Protein AF-A0A455U595-F1 (afdb_monomer)

Solvent-accessible surface area (backbone atoms only — not comparable to full-atom values): 12473 Å² total; per-residue (Å²): 109,69,66,60,51,52,53,51,50,51,52,52,52,52,52,50,49,58,60,45,49,65,52,72,71,47,87,59,80,78,76,61,51,62,58,62,50,50,51,50,49,50,52,51,50,52,54,50,48,51,54,49,50,50,51,52,49,51,56,49,60,65,32,40,43,75,68,59,89,87,59,92,64,54,86,38,78,40,64,60,62,54,68,71,43,45,75,70,45,50,61,60,50,51,49,52,50,49,39,52,52,52,21,50,53,50,28,50,52,51,42,50,52,51,51,52,48,28,67,76,67,72,50,77,66,69,68,61,51,52,65,44,45,46,66,74,72,42,58,60,68,61,51,52,50,51,51,52,54,52,34,52,76,69,69,52,73,95,45,72,67,60,53,28,52,56,47,26,63,63,48,32,39,53,52,39,65,68,44,51,63,59,60,72,66,54,62,68,64,60,57,52,51,52,49,57,52,49,54,50,51,50,49,62,65,57,57,70,72,72,74,80,81,85,87,80,135

Nearest PDB structures (foldseek):
  8y5f-assembly1_C  TM=6.766E-01  e=1.857E-02  Escherichia coli
  4u9l-assembly1_A  TM=3.427E-01  e=8.611E+00  Thermus thermophilus HB8

Mean predicted aligned error: 12.96 Å

Organism: NCBI:txid115553

Radius of gyration: 28.37 Å; Cα contacts (8 Å, |Δi|>4): 69; chains: 1; bounding box: 77×80×53 Å

pLDDT: mean 82.77, std 14.68, range [39.38, 97.62]

Foldseek 3Di:
DVVVVVVVVVVVVVVVCVVVVVVVPDPPVPPPCVVVVVVVVVVVCVVVVVVVVVVVVVVQVCQADDDDPPDPHHPDGHPVSCVVCVVVVPVVVVLVVVLVVVLLVVLLVVLVVVLVCCVVVVDDPPPVVVQLCVCVPPDVVVVVVVLVVVCVVVVNDDDSVSSSVSSNSNNNSVSNVVCVVVSVPDDCVVVVVVVVVVVVVCCVVVVVPPPPPDPDD

InterPro domains:
  IPR035906 MetI-like superfamily [G3DSA:1.10.3720.10] (37-199)
  IPR035906 MetI-like superfamily [SSF161098] (49-197)

Sequence (217 aa):
MTLAALLCWWLLEQLTSNLMANWLTNGHRHQGDAFPRTVGHWALLVSTGTALAALVGLGLFSVAGFWRFPDLLPQMFTLDHWQRSGAMLITPLVNTALIGLVATSLATALVLATLENEHRQHLKPKRALWLLYLPLLVPQIAFLFGLVVAAESLNIRPQLALVIAGHLLFVLPYIYLSLSEAYRRLDPRWLQVARSLVFRVALLFGGYVYRYCSHRC

Structure (mmCIF, N/CA/C/O backbone):
data_AF-A0A455U595-F1
#
_entry.id   AF-A0A455U595-F1
#
loop_
_atom_site.group_PDB
_atom_site.id
_atom_site.type_symbol
_atom_site.label_atom_id
_atom_site.label_alt_id
_atom_site.label_comp_id
_atom_site.label_asym_id
_atom_site.label_entity_id
_atom_site.label_seq_id
_atom_site.pdbx_PDB_ins_code
_atom_site.Cartn_x
_atom_site.Cartn_y
_atom_site.Cartn_z
_atom_site.occupancy
_atom_site.B_iso_or_equiv
_atom_site.auth_seq_id
_atom_site.auth_comp_id
_atom_site.auth_asym_id
_atom_site.auth_atom_id
_atom_site.pdbx_PDB_model_num
ATOM 1 N N . MET A 1 1 ? 20.604 18.670 8.176 1.00 66.50 1 MET A N 1
ATOM 2 C CA . MET A 1 1 ? 19.937 18.301 6.905 1.00 66.50 1 MET A CA 1
ATOM 3 C C . MET A 1 1 ? 18.417 18.307 7.054 1.00 66.50 1 MET A C 1
ATOM 5 O O . MET A 1 1 ? 17.768 19.073 6.361 1.00 66.50 1 MET A O 1
ATOM 9 N N . THR A 1 2 ? 17.846 17.567 8.011 1.00 80.12 2 THR A N 1
ATOM 10 C CA . THR A 1 2 ? 16.389 17.538 8.273 1.00 80.12 2 THR A CA 1
ATOM 11 C C . THR A 1 2 ? 15.804 18.891 8.695 1.00 80.12 2 THR A C 1
ATOM 13 O O . THR A 1 2 ? 14.796 19.310 8.143 1.00 80.12 2 THR A O 1
ATOM 16 N N . LEU A 1 3 ? 16.468 19.630 9.594 1.00 84.06 3 LEU A N 1
ATOM 17 C CA . LEU A 1 3 ? 16.023 20.973 10.007 1.00 84.06 3 LEU A CA 1
ATOM 18 C C . LEU A 1 3 ? 16.021 21.992 8.859 1.00 84.06 3 LEU A C 1
ATOM 20 O O . LEU A 1 3 ? 15.114 22.808 8.767 1.00 84.06 3 LEU A O 1
ATOM 24 N N . ALA A 1 4 ? 17.005 21.918 7.959 1.00 84.31 4 ALA A N 1
ATOM 25 C CA . ALA A 1 4 ? 17.067 22.788 6.786 1.00 84.31 4 ALA A CA 1
ATOM 26 C C . ALA A 1 4 ? 15.930 22.480 5.797 1.00 84.31 4 ALA A C 1
ATOM 28 O O . ALA A 1 4 ? 15.333 23.403 5.251 1.00 84.31 4 ALA A O 1
ATOM 29 N N . ALA A 1 5 ? 15.583 21.200 5.620 1.00 80.69 5 ALA A N 1
ATOM 30 C CA . ALA A 1 5 ? 14.441 20.790 4.806 1.00 80.69 5 ALA A CA 1
ATOM 31 C C . ALA A 1 5 ? 13.102 21.251 5.412 1.00 80.69 5 ALA A C 1
ATOM 33 O O . ALA A 1 5 ? 12.260 21.772 4.687 1.00 80.69 5 ALA A O 1
ATOM 34 N N . LEU A 1 6 ? 12.930 21.133 6.736 1.00 87.06 6 LEU A N 1
ATOM 35 C CA . LEU A 1 6 ? 11.727 21.599 7.440 1.00 87.06 6 LEU A CA 1
ATOM 36 C C . LEU A 1 6 ? 11.575 23.125 7.384 1.00 87.06 6 LEU A C 1
ATOM 38 O O . LEU A 1 6 ? 10.480 23.615 7.130 1.00 87.06 6 LEU A O 1
ATOM 42 N N . LEU A 1 7 ? 12.666 23.877 7.564 1.00 88.94 7 LEU A N 1
ATOM 43 C CA . LEU A 1 7 ? 12.654 25.339 7.440 1.00 88.94 7 LEU A CA 1
ATOM 44 C C . LEU A 1 7 ? 12.361 25.789 6.007 1.00 88.94 7 LEU A C 1
ATOM 46 O O . LEU A 1 7 ? 11.592 26.723 5.806 1.00 88.94 7 LEU A O 1
ATOM 50 N N . CYS A 1 8 ? 12.947 25.118 5.014 1.00 89.75 8 CYS A N 1
ATOM 51 C CA . CYS A 1 8 ? 12.688 25.413 3.609 1.00 89.75 8 CYS A CA 1
ATOM 52 C C . CYS A 1 8 ? 11.218 25.153 3.250 1.00 89.75 8 CYS A C 1
ATOM 54 O O . CYS A 1 8 ? 10.586 26.010 2.636 1.00 89.75 8 CYS A O 1
ATOM 56 N N . TRP A 1 9 ? 10.661 24.025 3.703 1.00 89.00 9 TRP A N 1
ATOM 57 C CA . TRP A 1 9 ? 9.246 23.701 3.533 1.00 89.00 9 TRP A CA 1
ATOM 58 C C . TRP A 1 9 ? 8.333 24.735 4.199 1.00 89.00 9 TRP A C 1
ATOM 60 O O . TRP A 1 9 ? 7.427 25.257 3.556 1.00 89.00 9 TRP A O 1
ATOM 70 N N . TRP A 1 10 ? 8.616 25.089 5.455 1.00 90.94 10 TRP A N 1
ATOM 71 C CA . TRP A 1 10 ? 7.835 26.071 6.208 1.00 90.94 10 T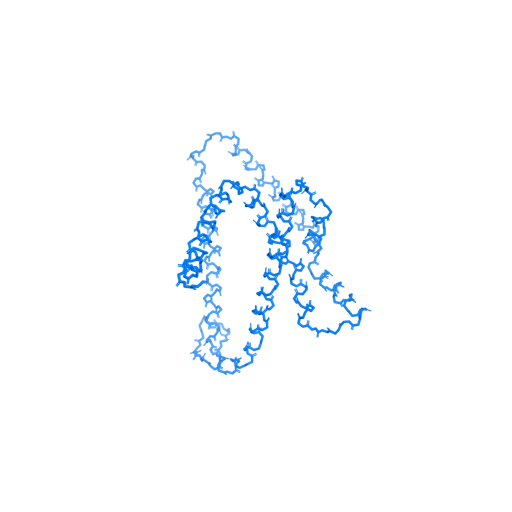RP A CA 1
ATOM 72 C C . TRP A 1 10 ? 7.846 27.459 5.552 1.00 90.94 10 TRP A C 1
ATOM 74 O O . TRP A 1 10 ? 6.804 28.100 5.435 1.00 90.94 10 TRP A O 1
ATOM 84 N N . LEU A 1 11 ? 8.999 27.908 5.043 1.00 87.44 11 LEU A N 1
ATOM 85 C CA . LEU A 1 11 ? 9.102 29.167 4.298 1.00 87.44 11 LEU A CA 1
ATOM 86 C C . LEU A 1 11 ? 8.295 29.133 2.992 1.00 87.44 11 LEU A C 1
ATOM 88 O O . LEU A 1 11 ? 7.628 30.114 2.664 1.00 87.44 11 LEU A O 1
ATOM 92 N N . LEU A 1 12 ? 8.322 28.012 2.266 1.00 86.25 12 LEU A N 1
ATOM 93 C CA . LEU A 1 12 ? 7.532 27.798 1.047 1.00 86.25 12 LEU A CA 1
ATOM 94 C C . LEU A 1 12 ? 6.025 27.827 1.329 1.00 86.25 12 LEU A C 1
ATOM 96 O O . LEU A 1 12 ? 5.261 28.444 0.585 1.00 86.25 12 LEU A O 1
ATOM 100 N N . GLU A 1 13 ? 5.595 27.206 2.422 1.00 88.06 13 GLU A N 1
ATOM 101 C CA . GLU A 1 13 ? 4.203 27.209 2.873 1.00 88.06 13 GLU A CA 1
ATOM 102 C C . GLU A 1 13 ? 3.744 28.618 3.283 1.00 88.06 13 GLU A C 1
ATOM 104 O O . GLU A 1 13 ? 2.661 29.073 2.903 1.00 88.06 13 GLU A O 1
ATOM 109 N N . GLN A 1 14 ? 4.595 29.375 3.977 1.00 84.12 14 GLN A N 1
ATOM 110 C CA . GLN A 1 14 ? 4.276 30.749 4.365 1.00 84.12 14 GLN A CA 1
ATOM 111 C C . GLN A 1 14 ? 4.212 31.695 3.152 1.00 84.12 14 GLN A C 1
ATOM 113 O O . GLN A 1 14 ? 3.330 32.550 3.066 1.00 84.12 14 GLN A O 1
ATOM 118 N N . LEU A 1 15 ? 5.116 31.528 2.183 1.00 83.62 15 LEU A N 1
ATOM 119 C CA . LEU A 1 15 ? 5.108 32.283 0.926 1.00 83.62 15 LEU A CA 1
ATOM 120 C C . LEU A 1 15 ? 3.857 31.982 0.100 1.00 83.62 15 LEU A C 1
ATOM 122 O O . LEU A 1 15 ? 3.177 32.904 -0.349 1.00 83.62 15 LEU A O 1
ATOM 126 N N . THR A 1 16 ? 3.529 30.703 -0.074 1.00 80.38 16 THR A N 1
ATOM 127 C CA . THR A 1 16 ? 2.349 30.290 -0.843 1.00 80.38 16 THR A CA 1
ATOM 128 C C . THR A 1 16 ? 1.055 30.727 -0.169 1.00 80.38 16 THR A C 1
ATOM 130 O O . THR A 1 16 ? 0.195 31.277 -0.850 1.00 80.38 16 THR A O 1
ATOM 133 N N . SER A 1 17 ? 0.922 30.582 1.152 1.00 76.75 17 SER A N 1
ATOM 134 C CA . SER A 1 17 ? -0.273 31.022 1.886 1.00 76.75 17 SER A CA 1
ATOM 135 C C . SER A 1 17 ? -0.474 32.537 1.840 1.00 76.75 17 SER A C 1
ATOM 137 O O . SER A 1 17 ? -1.588 32.977 1.571 1.00 76.75 17 SER A O 1
ATOM 139 N N . ASN A 1 18 ? 0.580 33.343 2.000 1.00 79.31 18 ASN A N 1
ATOM 140 C CA . ASN A 1 18 ? 0.479 34.804 1.902 1.00 79.31 18 ASN A CA 1
ATOM 141 C C . ASN A 1 18 ? 0.097 35.269 0.486 1.00 79.31 18 ASN A C 1
ATOM 143 O O . ASN A 1 18 ? -0.727 36.173 0.329 1.00 79.31 18 ASN A O 1
ATOM 147 N N . LEU A 1 19 ? 0.654 34.633 -0.550 1.00 75.12 19 LEU A N 1
ATOM 148 C CA . LEU A 1 19 ? 0.304 34.923 -1.945 1.00 75.12 19 LEU A CA 1
ATOM 149 C C . LEU A 1 19 ? -1.135 34.493 -2.268 1.00 75.12 19 LEU A C 1
ATOM 151 O O . LEU A 1 19 ? -1.863 35.231 -2.934 1.00 75.12 19 LEU A O 1
ATOM 155 N N . MET A 1 20 ? -1.569 33.335 -1.761 1.00 67.69 20 MET A N 1
ATOM 156 C CA . MET A 1 20 ? -2.920 32.817 -1.987 1.00 67.69 20 MET A CA 1
ATOM 157 C C . MET A 1 20 ? -3.974 33.585 -1.176 1.00 67.69 20 MET A C 1
ATOM 159 O O . MET A 1 20 ? -5.083 33.775 -1.663 1.00 67.69 20 MET A O 1
ATOM 163 N N . ALA A 1 21 ? -3.652 34.065 0.030 1.00 68.75 21 ALA A N 1
ATOM 164 C CA . ALA A 1 21 ? -4.577 34.790 0.908 1.00 68.75 21 ALA A CA 1
ATOM 165 C C . ALA A 1 21 ? -5.036 36.124 0.300 1.00 68.75 21 ALA A C 1
ATOM 167 O O . ALA A 1 21 ? -6.229 36.432 0.315 1.00 68.75 21 ALA A O 1
ATOM 168 N N . ASN A 1 22 ? -4.116 36.872 -0.317 1.00 65.38 22 ASN A N 1
ATOM 169 C CA . ASN A 1 22 ? -4.443 38.091 -1.067 1.00 65.38 22 ASN A CA 1
ATOM 170 C C . ASN A 1 22 ? -5.308 37.811 -2.307 1.00 65.38 22 ASN A C 1
ATOM 172 O O . ASN A 1 22 ? -6.002 38.695 -2.804 1.00 65.38 22 ASN A O 1
ATOM 176 N N . TRP A 1 23 ? -5.273 36.583 -2.818 1.00 61.91 23 TRP A N 1
ATOM 177 C CA . TRP A 1 23 ? -6.023 36.170 -3.997 1.00 61.91 23 TRP A CA 1
ATOM 178 C C . TRP A 1 23 ? -7.411 35.606 -3.644 1.00 61.91 23 TRP A C 1
ATOM 180 O O . TRP A 1 23 ? -8.389 35.916 -4.316 1.00 61.91 23 TRP A O 1
ATOM 190 N N . LEU A 1 24 ? -7.519 34.858 -2.539 1.00 62.62 24 LEU A N 1
ATOM 191 C CA . LEU A 1 24 ? -8.763 34.310 -1.976 1.00 62.62 24 LEU A CA 1
ATOM 192 C C . LEU A 1 24 ? -9.692 35.387 -1.391 1.00 62.62 24 LEU A C 1
ATOM 194 O O . LEU A 1 24 ? -10.907 35.203 -1.380 1.00 62.62 24 LEU A O 1
ATOM 198 N N . THR A 1 25 ? -9.140 36.501 -0.903 1.00 67.62 25 THR A N 1
ATOM 199 C CA . THR A 1 25 ? -9.915 37.604 -0.300 1.00 67.62 25 THR A CA 1
ATOM 200 C C . THR A 1 25 ? -10.425 38.623 -1.323 1.00 67.62 25 THR A C 1
ATOM 202 O O . THR A 1 25 ? -11.368 39.360 -1.038 1.00 67.62 25 THR A O 1
ATOM 205 N N . ASN A 1 26 ? -9.871 38.634 -2.539 1.00 60.31 26 ASN A N 1
ATOM 206 C CA . ASN A 1 26 ? -10.319 39.502 -3.621 1.00 60.31 26 ASN A CA 1
ATOM 207 C C . ASN A 1 26 ? -11.393 38.786 -4.454 1.00 60.31 26 ASN A C 1
ATOM 209 O O . ASN A 1 26 ? -11.106 37.835 -5.173 1.00 60.31 26 ASN A O 1
ATOM 213 N N . GLY A 1 27 ? -12.642 39.262 -4.399 1.00 59.69 27 GLY A N 1
ATOM 214 C CA . GLY A 1 27 ? -13.829 38.667 -5.044 1.00 59.69 27 GLY A CA 1
ATOM 215 C C . GLY A 1 27 ? -13.836 38.580 -6.585 1.00 59.69 27 GLY A C 1
ATOM 216 O O . GLY A 1 27 ? -14.897 38.401 -7.179 1.00 59.69 27 GLY A O 1
ATOM 217 N N . HIS A 1 28 ? -12.687 38.664 -7.262 1.00 56.62 28 HIS A N 1
ATOM 218 C CA . HIS A 1 28 ? -12.535 38.546 -8.720 1.00 56.62 28 HIS A CA 1
ATOM 219 C C . HIS A 1 28 ? -12.481 37.078 -9.189 1.00 56.62 28 HIS A C 1
ATOM 221 O O . HIS A 1 28 ? -11.600 36.664 -9.947 1.00 56.62 28 HIS A O 1
ATOM 227 N N . ARG A 1 29 ? -13.480 36.292 -8.768 1.00 57.06 29 ARG A N 1
ATOM 228 C CA . ARG A 1 29 ? -13.595 34.827 -8.930 1.00 57.06 29 ARG A CA 1
ATOM 229 C C . ARG A 1 29 ? -13.621 34.315 -10.383 1.00 57.06 29 ARG A C 1
ATOM 231 O O . ARG A 1 29 ? -13.622 33.111 -10.594 1.00 57.06 29 ARG A O 1
ATOM 238 N N . HIS A 1 30 ? -13.648 35.202 -11.380 1.00 56.34 30 HIS A N 1
ATOM 239 C CA . HIS A 1 30 ? -13.770 34.842 -12.798 1.00 56.34 30 HIS A CA 1
ATOM 240 C C . HIS A 1 30 ? -12.528 35.109 -13.660 1.00 56.34 30 HIS A C 1
ATOM 242 O O . HIS A 1 30 ? -12.417 34.503 -14.720 1.00 56.34 30 HIS A O 1
ATOM 248 N N . GLN A 1 31 ? -11.591 35.972 -13.244 1.00 56.66 31 GLN A N 1
ATOM 249 C CA . GLN A 1 31 ? -10.445 36.354 -14.095 1.00 56.66 31 GLN A CA 1
ATOM 250 C C . GLN A 1 31 ? -9.113 35.751 -13.636 1.00 56.66 31 GLN A C 1
ATOM 252 O O . GLN A 1 31 ? -8.233 35.517 -14.458 1.00 56.66 31 GLN A O 1
ATOM 257 N N . GLY A 1 32 ? -8.974 35.426 -12.348 1.00 58.28 32 GLY A N 1
ATOM 258 C CA . GLY A 1 32 ? -7.775 34.761 -11.844 1.00 58.28 32 GLY A CA 1
ATOM 259 C C . GLY A 1 32 ? -7.727 33.258 -12.142 1.00 58.28 32 GLY A C 1
ATOM 260 O O . GLY A 1 32 ? -6.642 32.703 -12.261 1.00 58.28 32 GLY A O 1
ATOM 261 N N . ASP A 1 33 ? -8.874 32.589 -12.268 1.00 64.31 33 ASP A N 1
ATOM 262 C CA . ASP A 1 33 ? -8.982 31.124 -12.184 1.00 64.31 33 ASP A CA 1
ATOM 263 C C . ASP A 1 33 ? -8.311 30.375 -13.352 1.00 64.31 33 ASP A C 1
ATOM 265 O O . ASP A 1 33 ? -7.914 29.221 -13.219 1.00 64.31 33 ASP A O 1
ATOM 269 N N . ALA A 1 34 ? -8.107 31.034 -14.497 1.00 70.44 34 ALA A N 1
ATOM 270 C CA . ALA A 1 34 ? -7.508 30.413 -15.678 1.00 70.44 34 ALA A CA 1
ATOM 271 C C . ALA A 1 34 ? -6.051 29.969 -15.450 1.00 70.44 34 ALA A C 1
ATOM 273 O O . ALA A 1 34 ? -5.668 28.883 -15.886 1.00 70.44 34 ALA A O 1
ATOM 274 N N . PHE A 1 35 ? -5.240 30.762 -14.744 1.00 76.88 35 PHE A N 1
ATOM 275 C CA . PHE A 1 35 ? -3.834 30.432 -14.488 1.00 76.88 35 PHE A CA 1
ATOM 276 C C . PHE A 1 35 ? -3.646 29.234 -13.531 1.00 76.88 35 PHE A C 1
ATOM 278 O O . PHE A 1 35 ? -3.052 28.242 -13.948 1.00 76.88 35 PHE A O 1
ATOM 285 N N . PRO A 1 36 ? -4.186 29.219 -12.295 1.00 80.44 36 PRO A N 1
ATOM 286 C CA . PRO A 1 36 ? -4.050 28.067 -11.406 1.00 80.44 36 PRO A CA 1
ATOM 287 C C . PRO A 1 36 ? -4.765 26.833 -11.961 1.00 80.44 36 PRO A C 1
ATOM 289 O O . PRO A 1 36 ? -4.277 25.718 -11.789 1.00 80.44 36 PRO A O 1
ATOM 292 N N . ARG A 1 37 ? -5.873 27.004 -12.696 1.00 80.19 37 ARG A N 1
ATOM 293 C CA . ARG A 1 37 ? -6.545 25.890 -13.370 1.00 80.19 37 ARG A CA 1
ATOM 294 C C . ARG A 1 37 ? -5.687 25.295 -14.479 1.00 80.19 37 ARG A C 1
ATOM 296 O O . ARG A 1 37 ? -5.609 24.074 -14.562 1.00 80.19 37 ARG A O 1
ATOM 303 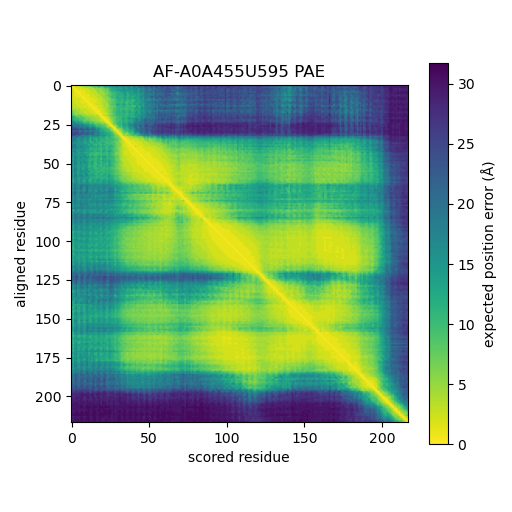N N . THR A 1 38 ? -5.059 26.105 -15.328 1.00 84.44 38 THR A N 1
ATOM 304 C CA . THR A 1 38 ? -4.170 25.590 -16.386 1.00 84.44 38 THR A CA 1
ATOM 305 C C . THR A 1 38 ? -2.928 24.939 -15.791 1.00 84.44 38 THR A C 1
ATOM 307 O O . THR A 1 38 ? -2.603 23.823 -16.187 1.00 84.44 38 THR A O 1
ATOM 310 N N . VAL A 1 39 ? -2.302 25.553 -14.783 1.00 89.31 39 VAL A N 1
ATOM 311 C CA . VAL A 1 39 ? -1.180 24.956 -14.037 1.00 89.31 39 VAL A CA 1
ATOM 312 C C . VAL A 1 39 ? -1.591 23.627 -13.400 1.00 89.31 39 VAL A C 1
ATOM 314 O O . VAL A 1 39 ? -0.875 22.642 -13.546 1.00 89.31 39 VAL A O 1
ATOM 317 N N . GLY A 1 40 ? -2.761 23.558 -12.761 1.00 88.19 40 GLY A N 1
ATOM 318 C CA . GLY A 1 40 ? -3.291 22.327 -12.173 1.00 88.19 40 GLY A CA 1
ATOM 319 C C . GLY A 1 40 ? -3.561 21.234 -13.210 1.00 88.19 40 GLY A C 1
ATOM 320 O O . GLY A 1 40 ? -3.198 20.081 -12.989 1.00 88.19 40 GLY A O 1
ATOM 321 N N . HIS A 1 41 ? -4.129 21.586 -14.369 1.00 90.44 41 HIS A N 1
ATOM 322 C CA . HIS A 1 41 ? -4.324 20.638 -15.472 1.00 90.44 41 HIS A CA 1
ATOM 323 C C . HIS A 1 41 ? -2.990 20.123 -16.013 1.00 90.44 41 HIS A C 1
ATOM 325 O O . HIS A 1 41 ? -2.839 18.918 -16.184 1.00 90.44 41 HIS A O 1
ATOM 331 N N . TRP A 1 42 ? -2.012 21.001 -16.243 1.00 94.38 42 TRP A N 1
ATOM 332 C CA . TRP A 1 42 ? -0.681 20.594 -16.694 1.00 94.38 42 TRP A CA 1
ATOM 333 C C . TRP A 1 42 ? 0.039 19.738 -15.656 1.00 94.38 42 TRP A C 1
ATOM 335 O O . TRP A 1 42 ? 0.611 18.716 -16.018 1.00 94.38 42 TRP A O 1
ATOM 345 N N . ALA A 1 43 ? -0.035 20.089 -14.372 1.00 93.56 43 ALA A N 1
ATOM 346 C CA . ALA A 1 43 ? 0.540 19.291 -13.295 1.00 93.56 43 ALA A CA 1
ATOM 347 C C . ALA A 1 43 ? -0.081 17.886 -13.241 1.00 93.56 43 ALA A C 1
ATOM 349 O O . ALA A 1 43 ? 0.643 16.894 -13.145 1.00 93.56 43 ALA A O 1
ATOM 350 N N . LEU A 1 44 ? -1.407 17.788 -13.375 1.00 94.06 44 LEU A N 1
ATOM 351 C CA . LEU A 1 44 ? -2.114 16.510 -13.415 1.00 94.06 44 LEU A CA 1
ATOM 352 C C . LEU A 1 44 ? -1.766 15.701 -14.672 1.00 94.06 44 LEU A C 1
ATOM 354 O O . LEU A 1 44 ? -1.520 14.499 -14.567 1.00 94.06 44 LEU A O 1
ATOM 358 N N . LEU A 1 45 ? -1.691 16.346 -15.841 1.00 95.75 45 LEU A N 1
ATOM 359 C CA . LEU A 1 45 ? -1.296 15.712 -17.102 1.00 95.75 45 LEU A CA 1
ATOM 360 C C . LEU A 1 45 ? 0.143 15.201 -17.056 1.00 95.75 45 LEU A C 1
ATOM 362 O O . LEU A 1 45 ? 0.391 14.069 -17.456 1.00 95.75 45 LEU A O 1
ATOM 366 N N . VAL A 1 46 ? 1.083 15.993 -16.539 1.00 9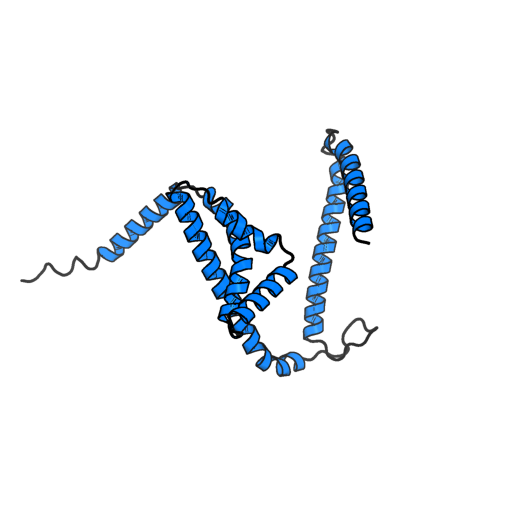6.81 46 VAL A N 1
ATOM 367 C CA . VAL A 1 46 ? 2.490 15.596 -16.403 1.00 96.81 46 VAL A CA 1
ATOM 368 C C . VAL A 1 46 ? 2.626 14.469 -15.386 1.00 96.81 46 VAL A C 1
ATOM 370 O O . VAL A 1 46 ? 3.284 13.474 -15.680 1.00 96.81 46 VAL A O 1
ATOM 373 N N . SER A 1 47 ? 1.979 14.570 -14.222 1.00 95.38 47 SER A N 1
ATOM 374 C CA . SER A 1 47 ? 2.020 13.521 -13.195 1.00 95.38 47 SER A CA 1
ATOM 375 C C . SER A 1 47 ? 1.459 12.196 -13.720 1.00 95.38 47 SER A C 1
ATOM 377 O O . SER A 1 47 ? 2.129 11.164 -13.654 1.00 95.38 47 SER A O 1
ATOM 379 N N . THR A 1 48 ? 0.273 12.240 -14.329 1.00 95.25 48 THR A N 1
ATOM 380 C CA . THR A 1 48 ? -0.378 11.056 -14.905 1.00 95.25 48 THR A CA 1
ATOM 381 C C . THR A 1 48 ? 0.413 10.516 -16.093 1.00 95.25 48 THR A C 1
ATOM 383 O O . THR A 1 48 ? 0.639 9.313 -16.189 1.00 95.25 48 THR A O 1
ATOM 386 N N . GLY A 1 49 ? 0.892 11.394 -16.976 1.00 97.19 49 GLY A N 1
ATOM 387 C CA . GLY A 1 49 ? 1.702 11.031 -18.137 1.00 97.19 49 GLY A CA 1
ATOM 388 C C . GLY A 1 49 ? 3.018 10.370 -17.741 1.00 97.19 49 GLY A C 1
ATOM 389 O O . GLY A 1 49 ? 3.395 9.364 -18.333 1.00 97.19 49 GLY A O 1
ATOM 390 N N . THR A 1 50 ? 3.675 10.863 -16.689 1.00 96.38 50 THR A N 1
ATOM 391 C CA . THR A 1 50 ? 4.908 10.262 -16.158 1.00 96.38 50 THR A CA 1
ATOM 392 C C . THR A 1 50 ? 4.631 8.887 -15.553 1.00 96.38 50 THR A C 1
ATOM 394 O O . THR A 1 50 ? 5.376 7.944 -15.814 1.00 96.38 50 THR A O 1
ATOM 397 N N . ALA A 1 51 ? 3.537 8.734 -14.798 1.00 95.94 51 ALA A N 1
ATOM 398 C CA . ALA A 1 51 ? 3.133 7.440 -14.248 1.00 95.94 51 ALA A CA 1
ATOM 399 C C . ALA A 1 51 ? 2.816 6.417 -15.356 1.00 95.94 51 ALA A C 1
ATOM 401 O O . ALA A 1 51 ? 3.268 5.274 -15.294 1.00 95.94 51 ALA A O 1
ATOM 402 N N . LEU A 1 52 ? 2.101 6.835 -16.405 1.00 96.69 52 LEU A N 1
ATOM 403 C CA . LEU A 1 52 ? 1.821 5.998 -17.574 1.00 96.69 52 LEU A CA 1
ATOM 404 C C . LEU A 1 52 ? 3.101 5.632 -18.330 1.00 96.69 52 LEU A C 1
ATOM 406 O O . LEU A 1 52 ? 3.290 4.468 -18.672 1.00 96.69 52 LEU A O 1
ATOM 410 N N . ALA A 1 53 ? 4.006 6.589 -18.546 1.00 95.56 53 ALA A N 1
ATOM 411 C CA . ALA A 1 53 ? 5.293 6.335 -19.186 1.00 95.56 53 ALA A CA 1
ATOM 412 C C . ALA A 1 53 ? 6.141 5.335 -18.384 1.00 95.56 53 ALA A C 1
ATOM 414 O O . ALA A 1 53 ? 6.755 4.449 -18.975 1.00 95.56 53 ALA A O 1
ATOM 415 N N . ALA A 1 54 ? 6.125 5.414 -17.049 1.00 95.44 54 ALA A N 1
ATOM 416 C CA . ALA A 1 54 ? 6.793 4.443 -16.186 1.00 95.44 54 ALA A CA 1
ATOM 417 C C . ALA A 1 54 ? 6.189 3.032 -16.317 1.00 95.44 54 ALA A C 1
ATOM 419 O O . ALA A 1 54 ? 6.936 2.057 -16.381 1.00 95.44 54 ALA A O 1
ATOM 420 N N . LEU A 1 55 ? 4.859 2.910 -16.419 1.00 96.19 55 LEU A N 1
ATOM 421 C CA . LEU A 1 55 ? 4.186 1.626 -16.659 1.00 96.19 55 LEU A CA 1
ATOM 422 C C . LEU A 1 55 ? 4.506 1.051 -18.045 1.00 96.19 55 LEU A C 1
ATOM 424 O O . LEU A 1 55 ? 4.766 -0.145 -18.163 1.00 96.19 55 LEU A O 1
ATOM 428 N N . VAL A 1 56 ? 4.536 1.893 -19.082 1.00 94.56 56 VAL A N 1
ATOM 429 C CA . VAL A 1 56 ? 4.970 1.491 -20.431 1.00 94.56 56 VAL A CA 1
ATOM 430 C C . VAL A 1 56 ? 6.427 1.037 -20.404 1.00 94.56 56 VAL A C 1
ATOM 432 O O . VAL A 1 56 ? 6.746 -0.013 -20.954 1.00 94.56 56 VAL A O 1
ATOM 435 N N . GLY A 1 57 ? 7.296 1.774 -19.710 1.00 92.88 57 GLY A N 1
ATOM 436 C CA . GLY A 1 57 ? 8.690 1.399 -19.496 1.00 92.88 57 GLY A CA 1
ATOM 437 C C . GLY A 1 57 ? 8.824 0.044 -18.803 1.00 92.88 57 GLY A C 1
ATOM 438 O O . GLY A 1 57 ? 9.571 -0.805 -19.276 1.00 92.88 57 GLY A O 1
ATOM 439 N N . LEU A 1 58 ? 8.055 -0.205 -17.740 1.00 92.81 58 LEU A N 1
ATOM 440 C CA . LEU A 1 58 ? 8.025 -1.498 -17.050 1.00 92.81 58 LEU A CA 1
ATOM 441 C C . LEU A 1 58 ? 7.557 -2.632 -17.977 1.00 92.81 58 LEU A C 1
ATOM 443 O O . LEU A 1 58 ? 8.150 -3.711 -17.978 1.00 92.81 58 LEU A O 1
ATOM 447 N N . GLY A 1 59 ? 6.530 -2.379 -18.793 1.00 91.94 59 GLY A N 1
ATOM 448 C CA . GLY A 1 59 ? 6.054 -3.321 -19.807 1.00 91.94 59 GLY A CA 1
ATOM 449 C C . GLY A 1 59 ? 7.121 -3.638 -20.856 1.00 91.94 59 GLY A C 1
ATOM 450 O O . GLY A 1 59 ? 7.352 -4.806 -21.156 1.00 91.94 59 GLY A O 1
ATOM 451 N N . LEU A 1 60 ? 7.829 -2.619 -21.349 1.00 91.50 60 LEU A N 1
ATOM 452 C CA . LEU A 1 60 ? 8.958 -2.786 -22.268 1.00 91.50 60 LEU A CA 1
ATOM 453 C C . LEU A 1 60 ? 10.089 -3.590 -21.619 1.00 91.50 60 LEU A C 1
ATOM 455 O O . LEU A 1 60 ? 10.572 -4.540 -22.227 1.00 91.50 60 LEU A O 1
ATOM 459 N N . PHE A 1 61 ? 10.463 -3.274 -20.375 1.00 90.50 61 PHE A N 1
ATOM 460 C CA . PHE A 1 61 ? 11.479 -4.016 -19.619 1.00 90.50 61 PHE A CA 1
ATOM 461 C C . PHE A 1 61 ? 11.105 -5.484 -19.405 1.00 90.50 61 PHE A C 1
ATOM 463 O O . PHE A 1 61 ? 11.984 -6.340 -19.396 1.00 90.50 61 PHE A O 1
ATOM 470 N N . SER A 1 62 ? 9.814 -5.792 -19.271 1.00 91.06 62 SER A N 1
ATOM 471 C CA . SER A 1 62 ? 9.337 -7.164 -19.080 1.00 91.06 62 SER A CA 1
ATOM 472 C C . SER A 1 62 ? 9.612 -8.079 -20.282 1.00 91.06 62 SER A C 1
ATOM 474 O O . SER A 1 62 ? 9.768 -9.288 -20.102 1.00 91.06 62 SER A O 1
ATOM 476 N N . VAL A 1 63 ? 9.695 -7.517 -21.492 1.00 92.44 63 VAL A N 1
ATOM 477 C CA . VAL A 1 63 ? 9.956 -8.250 -22.747 1.00 92.44 63 VAL A CA 1
ATOM 478 C C . VAL A 1 63 ? 11.277 -7.855 -23.412 1.00 92.44 63 VAL A C 1
ATOM 480 O O . VAL A 1 63 ? 11.603 -8.344 -24.493 1.00 92.44 63 VAL A O 1
ATOM 483 N N . ALA A 1 64 ? 12.049 -6.960 -22.798 1.00 90.75 64 ALA A N 1
ATOM 484 C CA . ALA A 1 64 ? 13.326 -6.510 -23.325 1.00 90.75 64 ALA A CA 1
ATOM 485 C C . ALA A 1 64 ? 14.388 -7.610 -23.188 1.00 90.75 64 ALA A C 1
ATOM 487 O O . ALA A 1 64 ? 14.563 -8.216 -22.128 1.00 90.75 64 ALA A O 1
ATOM 488 N N . GLY A 1 65 ? 15.128 -7.849 -24.271 1.00 86.88 65 GLY A N 1
ATOM 489 C CA . GLY A 1 65 ? 16.373 -8.606 -24.244 1.00 86.88 65 GLY A CA 1
ATOM 490 C C . GLY A 1 65 ? 17.510 -7.786 -23.630 1.00 86.88 65 GLY A C 1
ATOM 491 O O . GLY A 1 65 ? 17.327 -7.032 -22.677 1.00 86.88 65 GLY A O 1
ATOM 492 N N . PHE A 1 66 ? 18.714 -7.914 -24.180 1.00 86.50 66 PHE A N 1
ATOM 493 C CA . PHE A 1 66 ? 19.841 -7.090 -23.749 1.00 86.50 66 PHE A CA 1
ATOM 494 C C . PHE A 1 66 ? 19.588 -5.611 -24.092 1.00 86.50 66 PHE A C 1
ATOM 496 O O . PHE A 1 66 ? 19.495 -5.248 -25.265 1.00 86.50 66 PHE A O 1
ATOM 503 N N . TRP A 1 67 ? 19.475 -4.766 -23.064 1.00 90.12 67 TRP A N 1
ATOM 504 C CA . TRP A 1 67 ? 19.286 -3.322 -23.200 1.00 90.12 67 TRP A CA 1
ATOM 505 C C . TRP A 1 67 ? 20.431 -2.591 -22.495 1.00 90.12 67 TRP A C 1
ATOM 507 O O . TRP A 1 67 ? 20.529 -2.594 -21.267 1.00 90.12 67 TRP A O 1
ATOM 517 N N . ARG A 1 68 ? 21.337 -2.001 -23.280 1.00 86.69 68 ARG A N 1
ATOM 518 C CA . ARG A 1 68 ? 22.514 -1.289 -22.778 1.00 86.69 68 ARG A CA 1
ATOM 519 C C . ARG A 1 68 ? 22.330 0.213 -22.957 1.00 86.69 68 ARG A C 1
ATOM 521 O O . ARG A 1 68 ? 21.905 0.674 -24.006 1.00 86.69 68 ARG A O 1
ATOM 528 N N . PHE A 1 69 ? 22.718 0.985 -21.950 1.00 84.56 69 PHE A N 1
ATOM 529 C CA . PHE A 1 69 ? 22.841 2.435 -22.084 1.00 84.56 69 PHE A CA 1
ATOM 530 C C . PHE A 1 69 ? 23.903 2.782 -23.153 1.00 84.56 69 PHE A C 1
ATOM 532 O O . PHE A 1 69 ? 24.985 2.186 -23.105 1.00 84.56 69 PHE A O 1
ATOM 539 N N . PRO A 1 70 ? 23.665 3.720 -24.092 1.00 89.25 70 PRO A N 1
ATOM 540 C CA . PRO A 1 70 ? 22.622 4.755 -24.115 1.00 89.25 70 PRO A CA 1
ATOM 541 C C . PRO A 1 70 ? 21.418 4.461 -25.034 1.00 89.25 70 PRO A C 1
ATOM 543 O O . PRO A 1 70 ? 20.701 5.394 -25.396 1.00 89.25 70 PRO A O 1
ATOM 546 N N . ASP A 1 71 ? 21.196 3.209 -25.445 1.00 88.19 71 ASP A N 1
ATOM 547 C CA . ASP A 1 71 ? 20.124 2.888 -26.394 1.00 88.19 71 ASP A CA 1
ATOM 548 C C . ASP A 1 71 ? 18.746 3.237 -25.809 1.00 88.19 71 ASP A C 1
ATOM 550 O O . ASP A 1 71 ? 18.456 2.939 -24.650 1.00 88.19 71 ASP A O 1
ATOM 554 N N . LEU A 1 72 ? 17.876 3.866 -26.609 1.00 85.94 72 LEU A N 1
ATOM 555 C CA . LEU A 1 72 ? 16.529 4.270 -26.176 1.00 85.94 72 LEU A CA 1
ATOM 556 C C . LEU A 1 72 ? 15.522 3.110 -26.166 1.00 85.94 72 LEU A C 1
ATOM 558 O O . LEU A 1 72 ? 14.530 3.170 -25.444 1.00 85.94 72 LEU A O 1
ATOM 562 N N . LEU A 1 73 ? 15.756 2.076 -26.976 1.00 87.25 73 LEU A N 1
ATOM 563 C CA . LEU A 1 73 ? 14.894 0.904 -27.115 1.00 87.25 73 LEU A CA 1
ATOM 564 C C . LEU A 1 73 ? 15.742 -0.372 -27.073 1.00 87.25 73 LEU A C 1
ATOM 566 O O . LEU A 1 73 ? 16.900 -0.348 -27.499 1.00 87.25 73 LEU A O 1
ATOM 570 N N . PRO A 1 74 ? 15.181 -1.495 -26.592 1.00 87.88 74 PRO A N 1
ATOM 571 C CA . PRO A 1 74 ? 15.880 -2.768 -26.623 1.00 87.88 74 PRO A CA 1
ATOM 572 C C . PRO A 1 74 ? 16.117 -3.207 -28.072 1.00 87.88 74 PRO A C 1
ATOM 574 O O . PRO A 1 74 ? 15.231 -3.119 -28.920 1.00 87.88 74 PRO A O 1
ATOM 577 N N . GLN A 1 75 ? 17.314 -3.725 -28.345 1.00 86.12 75 GLN A N 1
ATOM 578 C CA . GLN A 1 75 ? 17.689 -4.202 -29.682 1.00 86.12 75 GLN A CA 1
ATOM 579 C C . GLN A 1 75 ? 16.947 -5.492 -30.067 1.00 86.12 75 GLN A C 1
ATOM 581 O O . GLN A 1 75 ? 16.784 -5.800 -31.244 1.00 86.12 75 GLN A O 1
ATOM 586 N N . MET A 1 76 ? 16.504 -6.258 -29.067 1.00 88.31 76 MET A N 1
ATOM 587 C CA . MET A 1 76 ? 15.790 -7.521 -29.227 1.00 88.31 76 MET A CA 1
ATOM 588 C C . MET A 1 76 ? 14.684 -7.627 -28.180 1.00 88.31 76 MET A C 1
ATOM 590 O O . MET A 1 76 ? 14.886 -7.258 -27.021 1.00 88.31 76 MET A O 1
ATOM 594 N N . PHE A 1 77 ? 13.545 -8.190 -28.575 1.00 90.94 77 PHE A N 1
ATOM 595 C CA . PHE A 1 77 ? 12.465 -8.573 -27.668 1.00 90.94 77 PHE A CA 1
ATOM 596 C C . PHE A 1 77 ? 12.511 -10.082 -27.428 1.00 90.94 77 PHE A C 1
ATOM 598 O O . PHE A 1 77 ? 12.734 -10.854 -28.360 1.00 90.94 77 PHE A O 1
ATOM 605 N N . THR A 1 78 ? 12.316 -10.507 -26.183 1.00 91.31 78 THR A N 1
ATOM 606 C CA . THR A 1 78 ? 12.350 -11.919 -25.790 1.00 91.31 78 THR A CA 1
ATOM 607 C C . THR A 1 78 ? 11.283 -12.237 -24.747 1.00 91.31 78 THR A C 1
ATOM 609 O O . THR A 1 78 ? 10.943 -11.412 -23.900 1.00 91.31 78 THR A O 1
ATOM 612 N N . LEU A 1 79 ? 10.766 -13.465 -24.806 1.00 89.69 79 LEU A N 1
ATOM 613 C CA . LEU A 1 79 ? 9.849 -14.040 -23.819 1.00 89.69 79 LEU A CA 1
ATOM 614 C C . LEU A 1 79 ? 10.555 -15.016 -22.864 1.00 89.69 79 LEU A C 1
ATOM 616 O O . LEU A 1 79 ? 9.906 -15.617 -22.006 1.00 89.69 79 LEU A O 1
ATOM 620 N N . ASP A 1 80 ? 11.879 -15.151 -22.967 1.00 88.25 80 ASP A N 1
ATOM 621 C CA . ASP A 1 80 ? 12.672 -16.064 -22.139 1.00 88.25 80 ASP A CA 1
ATOM 622 C C . ASP A 1 80 ? 12.519 -15.778 -20.640 1.00 88.25 80 ASP A C 1
ATOM 624 O O . ASP A 1 80 ? 12.480 -16.713 -19.841 1.00 88.25 80 ASP A O 1
ATOM 628 N N . HIS A 1 81 ? 12.396 -14.504 -20.247 1.00 86.75 81 HIS A N 1
ATOM 629 C CA . HIS A 1 81 ? 12.200 -14.107 -18.845 1.00 86.75 81 HIS A CA 1
ATOM 630 C C . HIS A 1 81 ? 10.952 -14.757 -18.249 1.00 86.75 81 HIS A C 1
ATOM 632 O O . HIS A 1 81 ? 10.993 -15.324 -17.159 1.00 86.75 81 HIS A O 1
ATOM 638 N N . TRP A 1 82 ? 9.854 -14.750 -19.003 1.00 89.44 82 TRP A N 1
ATOM 639 C CA . TRP A 1 82 ? 8.593 -15.360 -18.593 1.00 89.44 82 TRP A CA 1
ATOM 640 C C . TRP A 1 82 ? 8.686 -16.883 -18.542 1.00 89.44 82 TRP A C 1
ATOM 642 O O . TRP A 1 82 ? 8.184 -17.492 -17.599 1.00 89.44 82 TRP A O 1
ATOM 652 N N . GLN A 1 83 ? 9.367 -17.504 -19.508 1.00 88.38 83 GLN A N 1
ATOM 653 C CA . GLN A 1 83 ? 9.544 -18.959 -19.532 1.00 88.38 83 GLN A CA 1
AT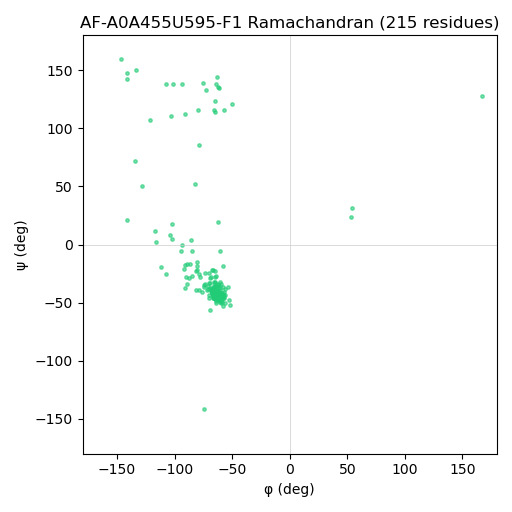OM 654 C C . GLN A 1 83 ? 10.416 -19.458 -18.371 1.00 88.38 83 GLN A C 1
ATOM 656 O O . GLN A 1 83 ? 10.084 -20.458 -17.737 1.00 88.38 83 GLN A O 1
ATOM 661 N N . ARG A 1 84 ? 11.509 -18.751 -18.057 1.00 87.00 84 ARG A N 1
ATOM 662 C CA . ARG A 1 84 ? 12.448 -19.141 -16.992 1.00 87.00 84 ARG A CA 1
ATOM 663 C C . ARG A 1 84 ? 11.905 -18.842 -15.597 1.00 87.00 84 ARG A C 1
ATOM 665 O O . ARG A 1 84 ? 12.077 -19.653 -14.690 1.00 87.00 84 ARG A O 1
ATOM 672 N N . SER A 1 85 ? 11.250 -17.696 -15.415 1.00 87.75 85 SER A N 1
ATOM 673 C CA . SER A 1 85 ? 10.752 -17.267 -14.103 1.00 87.75 85 SER A CA 1
ATOM 674 C C . SER A 1 85 ? 9.326 -17.727 -13.812 1.00 87.75 85 SER A C 1
ATOM 676 O O . SER A 1 85 ? 8.943 -17.757 -12.646 1.00 87.75 85 SER A O 1
ATOM 678 N N . GLY A 1 86 ? 8.545 -18.130 -14.820 1.00 85.62 86 GLY A N 1
ATOM 679 C CA . GLY A 1 86 ? 7.127 -18.466 -14.668 1.00 85.62 86 GLY A CA 1
ATOM 680 C C . GLY A 1 86 ? 6.856 -19.474 -13.551 1.00 85.62 86 GLY A C 1
ATOM 681 O O . GLY A 1 86 ? 6.082 -19.185 -12.642 1.00 85.62 86 GLY A O 1
ATOM 682 N N . ALA A 1 87 ? 7.557 -20.612 -13.549 1.00 87.50 87 ALA A N 1
ATOM 683 C CA . ALA A 1 87 ? 7.382 -21.636 -12.515 1.00 87.50 87 ALA A CA 1
ATOM 684 C C . ALA A 1 87 ? 7.767 -21.140 -11.106 1.00 87.50 87 ALA A C 1
ATOM 686 O O . ALA A 1 87 ? 7.094 -21.465 -10.130 1.00 87.50 87 ALA A O 1
ATOM 687 N N . MET A 1 88 ? 8.811 -20.312 -10.997 1.00 90.44 88 MET A N 1
ATOM 688 C CA . MET A 1 88 ? 9.260 -19.743 -9.719 1.00 90.44 88 MET A CA 1
ATOM 689 C C . MET A 1 88 ? 8.324 -18.648 -9.191 1.00 90.44 88 MET A C 1
ATOM 691 O O . MET A 1 88 ? 8.282 -18.416 -7.985 1.00 90.44 88 MET A O 1
ATOM 695 N N . LEU A 1 89 ? 7.564 -17.987 -10.069 1.00 91.56 89 LEU A N 1
ATOM 696 C CA . LEU A 1 89 ? 6.648 -16.902 -9.714 1.00 91.56 89 LEU A CA 1
ATOM 697 C C . LEU A 1 89 ? 5.298 -17.395 -9.180 1.00 91.56 89 LEU A C 1
ATOM 699 O O . LEU A 1 89 ? 4.643 -16.663 -8.441 1.00 91.56 89 LEU A O 1
ATOM 703 N N . ILE A 1 90 ? 4.883 -18.624 -9.501 1.00 92.12 90 ILE A N 1
ATOM 704 C CA . ILE A 1 90 ? 3.569 -19.147 -9.091 1.00 92.12 90 ILE A CA 1
ATOM 705 C C . ILE A 1 90 ? 3.437 -19.166 -7.564 1.00 92.12 90 ILE A C 1
ATOM 707 O O . ILE A 1 90 ? 2.480 -18.621 -7.021 1.00 92.12 90 ILE A O 1
ATOM 711 N N . THR A 1 91 ? 4.412 -19.737 -6.856 1.00 92.69 91 THR A N 1
ATOM 712 C CA . THR A 1 91 ? 4.389 -19.837 -5.388 1.00 92.69 91 THR A CA 1
ATOM 713 C C . THR A 1 91 ? 4.285 -18.474 -4.680 1.00 92.69 91 THR A C 1
ATOM 715 O O . THR A 1 91 ? 3.380 -18.307 -3.859 1.00 92.69 91 THR A O 1
ATOM 718 N N . PRO A 1 92 ? 5.141 -17.468 -4.957 1.00 93.94 92 PRO A N 1
ATOM 719 C CA . PRO A 1 92 ? 5.010 -16.150 -4.336 1.00 93.94 92 PRO A CA 1
ATOM 720 C C . PRO A 1 92 ? 3.725 -15.427 -4.755 1.00 93.94 92 PRO A C 1
ATOM 722 O O . PRO A 1 92 ? 3.139 -14.722 -3.932 1.00 93.94 92 PRO A O 1
ATOM 725 N N . LEU A 1 93 ? 3.236 -15.631 -5.981 1.00 95.06 93 LEU A N 1
ATOM 726 C CA . LEU A 1 93 ? 1.978 -15.039 -6.436 1.00 95.06 93 LEU A CA 1
ATOM 727 C C . LEU A 1 93 ? 0.779 -15.605 -5.663 1.00 95.06 93 LEU A C 1
ATOM 729 O O . LEU A 1 93 ? -0.043 -14.845 -5.158 1.00 95.06 93 LEU A O 1
ATOM 733 N N . VAL A 1 94 ? 0.722 -16.925 -5.475 1.00 95.81 94 VAL A N 1
ATOM 734 C CA . VAL A 1 94 ? -0.307 -17.571 -4.646 1.00 95.81 94 VAL A CA 1
ATOM 735 C C . VAL A 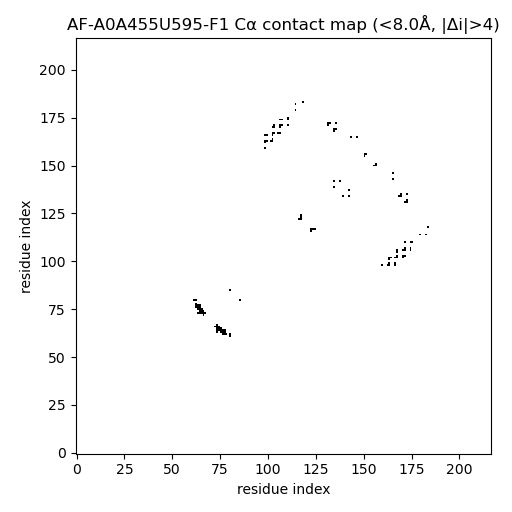1 94 ? -0.203 -17.117 -3.191 1.00 95.81 94 VAL A C 1
ATOM 737 O O . VAL A 1 94 ? -1.216 -16.761 -2.593 1.00 95.81 94 VAL A O 1
ATOM 740 N N . ASN A 1 95 ? 1.004 -17.071 -2.621 1.00 95.12 95 ASN A N 1
ATOM 741 C CA . ASN A 1 95 ? 1.196 -16.653 -1.232 1.00 95.12 95 ASN A CA 1
ATOM 742 C C . ASN A 1 95 ? 0.755 -15.204 -1.001 1.00 95.12 95 ASN A C 1
ATOM 744 O O . ASN A 1 95 ? 0.028 -14.933 -0.049 1.00 95.12 95 ASN A O 1
ATOM 748 N N . THR A 1 96 ? 1.158 -14.274 -1.868 1.00 95.81 96 THR A N 1
ATOM 749 C CA . THR A 1 96 ? 0.771 -12.857 -1.757 1.00 95.81 96 THR A CA 1
ATOM 750 C C . THR A 1 96 ? -0.729 -12.656 -1.965 1.00 95.81 96 THR A C 1
ATOM 752 O O . THR A 1 96 ? -1.345 -11.918 -1.195 1.00 95.81 96 THR A O 1
ATOM 755 N N . ALA A 1 97 ? -1.342 -13.364 -2.922 1.00 96.81 97 ALA A N 1
ATOM 756 C CA . ALA A 1 97 ? -2.791 -13.349 -3.117 1.00 96.81 97 ALA A CA 1
ATOM 757 C C . ALA A 1 97 ? -3.535 -13.886 -1.885 1.00 96.81 97 ALA A C 1
ATOM 759 O O . ALA A 1 97 ? -4.476 -13.252 -1.408 1.00 96.81 97 ALA A O 1
ATOM 760 N N . LEU A 1 98 ? -3.087 -15.013 -1.325 1.00 97.25 98 LEU A N 1
ATOM 761 C CA . LEU A 1 98 ? -3.681 -15.612 -0.131 1.00 97.25 98 LEU A CA 1
ATOM 762 C C . LEU A 1 98 ? -3.553 -14.680 1.077 1.00 97.25 98 LEU A C 1
ATOM 764 O O . LEU A 1 98 ? -4.544 -14.439 1.765 1.00 97.25 98 LEU A O 1
ATOM 768 N N . ILE A 1 99 ? -2.366 -14.116 1.315 1.00 97.12 99 ILE A N 1
ATOM 769 C CA . ILE A 1 99 ? -2.137 -13.163 2.408 1.00 97.12 99 ILE A CA 1
ATOM 770 C C . ILE A 1 99 ? -3.059 -11.950 2.253 1.00 97.12 99 ILE A C 1
ATOM 772 O O . ILE A 1 99 ? -3.747 -11.584 3.206 1.00 97.12 99 ILE A O 1
ATOM 776 N N . GLY A 1 100 ? -3.107 -11.355 1.056 1.00 96.25 100 GLY A N 1
ATOM 777 C CA . GLY A 1 100 ? -3.926 -10.180 0.766 1.00 96.25 100 GLY A CA 1
ATOM 778 C C . GLY A 1 100 ? -5.420 -10.438 0.956 1.00 96.25 100 GLY A C 1
ATOM 779 O O . GLY A 1 100 ? -6.092 -9.668 1.646 1.00 96.25 100 GLY A O 1
ATOM 780 N N . LEU A 1 101 ? -5.933 -11.540 0.403 1.00 97.31 101 LEU A N 1
ATOM 781 C CA . LEU A 1 101 ? -7.341 -11.921 0.517 1.00 97.31 101 LEU A CA 1
ATOM 782 C C . LEU A 1 101 ? -7.732 -12.207 1.966 1.00 97.31 101 LEU A C 1
ATOM 784 O O . LEU A 1 101 ? -8.699 -11.621 2.451 1.00 97.31 101 LEU A O 1
ATOM 788 N N . VAL A 1 102 ? -6.968 -13.047 2.671 1.00 97.62 102 VAL A N 1
ATOM 789 C CA . VAL A 1 102 ? -7.292 -13.433 4.051 1.00 97.62 102 VAL A CA 1
ATOM 790 C C . VAL A 1 102 ? -7.193 -12.234 4.993 1.00 97.62 102 VAL A C 1
ATOM 792 O O . VAL A 1 102 ? -8.115 -11.998 5.778 1.00 97.62 102 VAL A O 1
ATOM 795 N N . ALA A 1 103 ? -6.127 -11.433 4.897 1.00 96.75 103 ALA A N 1
ATOM 796 C CA . ALA A 1 103 ? -5.969 -10.251 5.742 1.00 96.75 103 ALA A CA 1
ATOM 797 C C . ALA A 1 103 ? -7.087 -9.228 5.491 1.00 96.75 103 ALA A C 1
ATOM 799 O O . ALA A 1 103 ? -7.673 -8.719 6.446 1.00 96.75 103 ALA A O 1
ATOM 800 N N . THR A 1 104 ? -7.442 -8.976 4.226 1.00 96.50 104 THR A N 1
ATOM 801 C CA . THR A 1 104 ? -8.512 -8.030 3.868 1.00 96.50 104 THR A CA 1
ATOM 802 C C . THR A 1 104 ? -9.885 -8.539 4.301 1.00 96.50 104 THR A C 1
ATOM 804 O O . THR A 1 104 ? -10.671 -7.764 4.850 1.00 96.50 104 THR A O 1
ATOM 807 N N . SER A 1 105 ? -10.188 -9.831 4.123 1.00 97.12 105 SER A N 1
ATOM 808 C CA . SER A 1 105 ? -11.466 -10.403 4.564 1.00 97.12 105 SER A CA 1
ATOM 809 C C . SER A 1 105 ? -11.614 -10.358 6.083 1.00 97.12 105 SER A C 1
ATOM 811 O O . SER A 1 105 ? -12.665 -9.958 6.582 1.00 97.12 105 SER A O 1
ATOM 813 N N . LEU A 1 106 ? -10.551 -10.702 6.820 1.00 96.81 106 LEU A N 1
ATOM 814 C CA . LEU A 1 106 ? -10.552 -10.657 8.282 1.00 96.81 106 LEU A CA 1
ATOM 815 C C . LEU A 1 106 ? -10.678 -9.219 8.786 1.00 96.81 106 LEU A C 1
ATOM 817 O O . LEU A 1 106 ? -11.511 -8.949 9.649 1.00 96.81 106 LEU A O 1
ATOM 821 N N . ALA A 1 107 ? -9.910 -8.286 8.217 1.00 95.56 107 ALA A N 1
ATOM 822 C CA . ALA A 1 107 ? -9.991 -6.870 8.560 1.00 95.56 107 ALA A CA 1
ATOM 823 C C . ALA A 1 107 ? -11.400 -6.317 8.317 1.00 95.56 107 ALA A C 1
ATOM 825 O O . ALA A 1 107 ? -11.969 -5.682 9.199 1.00 95.56 107 ALA A O 1
ATOM 826 N N . THR A 1 108 ? -11.990 -6.607 7.155 1.00 95.38 108 THR A N 1
ATOM 827 C CA . THR A 1 108 ? -13.346 -6.161 6.807 1.00 95.38 108 THR A CA 1
ATOM 828 C C . THR A 1 108 ? -14.379 -6.732 7.773 1.00 95.38 108 THR A C 1
ATOM 830 O O . THR A 1 108 ? -15.208 -5.984 8.286 1.00 95.38 108 THR A O 1
ATOM 833 N N . ALA A 1 109 ? -14.309 -8.030 8.084 1.00 95.56 109 ALA A N 1
ATOM 834 C CA . ALA A 1 109 ? -15.221 -8.668 9.030 1.00 95.56 109 ALA A CA 1
ATOM 835 C C . ALA A 1 109 ? -15.113 -8.061 10.438 1.00 95.56 109 ALA A C 1
ATOM 837 O O . ALA A 1 109 ? -16.135 -7.746 11.049 1.00 95.56 109 ALA A O 1
ATOM 838 N N . LEU A 1 110 ? -13.890 -7.843 10.934 1.00 92.88 110 LEU A N 1
ATOM 839 C CA . LEU A 1 110 ? -13.650 -7.208 12.232 1.00 92.88 110 LEU A CA 1
ATOM 840 C C . LEU A 1 110 ? -14.165 -5.768 12.256 1.00 92.88 110 LEU A C 1
ATOM 842 O O . LEU A 1 110 ? -14.873 -5.394 13.187 1.00 92.88 110 LEU A O 1
ATOM 846 N N . VAL A 1 111 ? -13.865 -4.974 11.225 1.00 92.81 111 VAL A N 1
ATOM 847 C CA . VAL A 1 111 ? -14.320 -3.581 11.126 1.00 92.81 111 VAL A CA 1
ATOM 848 C C . VAL A 1 111 ? -15.844 -3.508 11.082 1.00 92.81 111 VAL A C 1
ATOM 850 O O . VAL A 1 111 ? -16.436 -2.730 11.831 1.00 92.81 111 VAL A O 1
ATOM 853 N N . LEU A 1 112 ? -16.498 -4.350 10.281 1.00 92.00 112 LEU A N 1
ATOM 854 C CA . LEU A 1 112 ? -17.958 -4.421 10.236 1.00 92.00 112 LEU A CA 1
ATOM 855 C C . LEU A 1 112 ? -18.546 -4.816 11.593 1.00 92.00 112 LEU A C 1
ATOM 857 O O . LEU A 1 112 ? -19.480 -4.167 12.056 1.00 92.00 112 LEU A O 1
ATOM 861 N N . ALA A 1 113 ? -17.975 -5.819 12.264 1.00 89.94 113 ALA A N 1
ATOM 862 C CA . ALA A 1 113 ? -18.413 -6.219 13.599 1.00 89.94 113 ALA A CA 1
ATOM 863 C C . ALA A 1 113 ? -18.259 -5.077 14.617 1.00 89.94 113 ALA A C 1
ATOM 865 O O . ALA A 1 113 ? -19.162 -4.841 15.421 1.00 89.94 113 ALA A O 1
ATOM 866 N N . THR A 1 114 ? -17.151 -4.329 14.559 1.00 89.00 114 THR A N 1
ATOM 867 C CA . THR A 1 114 ? -16.949 -3.170 15.437 1.00 89.00 114 THR A CA 1
ATOM 868 C C . THR A 1 114 ? -17.944 -2.052 15.149 1.00 89.00 114 THR A C 1
ATOM 870 O O . THR A 1 114 ? -18.561 -1.556 16.086 1.00 89.00 114 THR A O 1
ATOM 873 N N . LEU A 1 115 ? -18.167 -1.701 13.878 1.00 88.25 115 LEU A N 1
ATOM 874 C CA . LEU A 1 115 ? -19.088 -0.632 13.484 1.00 88.25 115 LEU A CA 1
ATOM 875 C C . LEU A 1 115 ? -20.546 -0.988 13.793 1.00 88.25 115 LEU A C 1
ATOM 877 O O . LEU A 1 115 ? -21.308 -0.131 14.239 1.00 88.25 115 LEU A O 1
ATOM 881 N N . GLU A 1 116 ? -20.934 -2.251 13.622 1.00 88.19 116 GLU A N 1
ATOM 882 C CA . GLU A 1 116 ? -22.263 -2.730 14.004 1.00 88.19 116 GLU A CA 1
ATOM 883 C C . GLU A 1 116 ? -22.461 -2.668 15.523 1.00 88.19 116 GLU A C 1
ATOM 885 O O . GLU A 1 116 ? -23.515 -2.240 15.999 1.00 88.19 116 GLU A O 1
ATOM 890 N N . ASN A 1 117 ? -21.440 -3.034 16.304 1.00 86.12 117 ASN A N 1
ATOM 891 C CA . ASN A 1 117 ? -21.501 -2.907 17.756 1.00 86.12 117 ASN A CA 1
ATOM 892 C C . ASN A 1 117 ? -21.572 -1.434 18.204 1.00 86.12 117 ASN A C 1
ATOM 894 O O . ASN A 1 117 ? -22.370 -1.105 19.083 1.00 86.12 117 ASN A O 1
ATOM 898 N N . GLU A 1 118 ? -20.801 -0.539 17.575 1.00 86.94 118 GLU A N 1
ATOM 899 C CA . GLU A 1 118 ? -20.892 0.915 17.791 1.00 86.94 118 GLU A CA 1
ATOM 900 C C . GLU A 1 118 ? -22.303 1.439 17.515 1.00 86.94 118 GLU A C 1
ATOM 902 O O . GLU A 1 118 ? -22.855 2.194 18.318 1.00 86.94 118 GLU A O 1
ATOM 907 N N . HIS A 1 119 ? -22.894 1.021 16.392 1.00 83.62 119 HIS A N 1
ATOM 908 C CA . HIS A 1 119 ? -24.226 1.449 15.984 1.00 83.62 119 HIS A CA 1
ATOM 909 C C . HIS A 1 119 ? -25.301 0.979 16.970 1.00 83.62 119 HIS A C 1
ATOM 911 O O . HIS A 1 119 ? -26.156 1.772 17.360 1.00 83.62 119 HIS A O 1
ATOM 917 N N . ARG A 1 120 ? -25.233 -0.281 17.424 1.00 81.50 120 ARG A N 1
ATOM 918 C CA . ARG A 1 120 ? -26.208 -0.861 18.365 1.00 81.50 120 ARG A CA 1
ATOM 919 C C . ARG A 1 120 ? -26.096 -0.315 19.781 1.00 81.50 120 ARG A C 1
ATOM 921 O O . ARG A 1 120 ? -27.114 -0.154 20.444 1.00 81.50 120 ARG A O 1
ATOM 928 N N . GLN A 1 121 ? -24.877 -0.091 20.264 1.00 80.94 121 GLN A N 1
ATOM 929 C CA . GLN A 1 121 ? -24.639 0.324 21.650 1.00 80.94 121 GLN A CA 1
ATOM 930 C C . GLN A 1 121 ? -24.527 1.850 21.803 1.00 80.94 121 GLN A C 1
ATOM 932 O O . GLN A 1 121 ? -24.408 2.337 22.924 1.00 80.94 121 GLN A O 1
ATOM 937 N N . HIS A 1 122 ? -24.542 2.611 20.700 1.00 75.56 122 HIS A N 1
ATOM 938 C CA . HIS A 1 122 ? -24.276 4.058 20.663 1.00 75.56 122 HIS A CA 1
ATOM 939 C C . HIS A 1 122 ? -22.945 4.462 21.330 1.00 75.56 122 HIS A C 1
ATOM 941 O O . HIS A 1 122 ? -22.760 5.603 21.761 1.00 75.56 122 HIS A O 1
ATOM 947 N N . LEU A 1 123 ? -21.994 3.528 21.407 1.00 73.62 123 LEU A N 1
ATOM 948 C CA . LEU A 1 123 ? -20.686 3.738 22.013 1.00 73.62 123 LEU A CA 1
ATOM 949 C C . LEU A 1 123 ? -19.675 4.156 20.946 1.00 73.62 123 LEU A C 1
ATOM 951 O O . LEU A 1 123 ? -19.614 3.578 19.867 1.00 73.62 123 LEU A O 1
ATOM 955 N N . LYS A 1 124 ? -18.834 5.139 21.279 1.00 69.06 124 LYS A N 1
ATOM 956 C CA . LYS A 1 124 ? -17.676 5.532 20.464 1.00 69.06 124 LYS A CA 1
ATOM 957 C C . LYS A 1 124 ? -16.401 4.964 21.100 1.00 69.06 124 LYS A C 1
ATOM 959 O O . LYS A 1 124 ? -16.016 5.440 22.175 1.00 69.06 124 LYS A O 1
ATOM 964 N N . PRO A 1 125 ? -15.718 3.977 20.497 1.00 68.81 125 PRO A N 1
ATOM 965 C CA . PRO A 1 125 ? -14.593 3.294 21.123 1.00 68.81 125 PRO A CA 1
ATOM 966 C C . PRO A 1 125 ? -13.322 4.145 21.040 1.00 68.81 125 PRO A C 1
ATOM 968 O O . PRO A 1 125 ? -12.473 3.982 20.167 1.00 68.81 125 PRO A O 1
ATOM 971 N N . LYS A 1 126 ? -13.157 5.054 22.007 1.00 71.62 126 LYS A N 1
ATOM 972 C CA . LYS A 1 126 ? -12.002 5.969 22.081 1.00 71.62 126 LYS A CA 1
ATOM 973 C C . LYS A 1 126 ? -10.653 5.247 22.225 1.00 71.62 126 LYS A C 1
ATOM 975 O O . LYS A 1 126 ? -9.660 5.710 21.678 1.00 71.62 126 LYS A O 1
ATOM 980 N N . ARG A 1 127 ? -10.605 4.121 22.951 1.00 73.56 127 ARG A N 1
ATOM 981 C CA . ARG A 1 127 ? -9.360 3.357 23.184 1.00 73.56 127 ARG A CA 1
ATOM 982 C C . ARG A 1 127 ? -8.954 2.492 21.988 1.00 73.56 127 ARG A C 1
ATOM 984 O O . ARG A 1 127 ? -7.774 2.436 21.667 1.00 73.56 127 ARG A O 1
ATOM 991 N N . ALA A 1 128 ? -9.919 1.865 21.311 1.00 75.62 128 ALA A N 1
ATOM 992 C CA . ALA A 1 128 ? -9.641 1.046 20.129 1.00 75.62 128 ALA A CA 1
ATOM 993 C C . ALA A 1 128 ? -9.101 1.897 18.970 1.00 75.62 128 ALA A C 1
ATOM 995 O O . ALA A 1 128 ? -8.176 1.476 18.286 1.00 75.62 128 ALA A O 1
ATOM 996 N N . LEU A 1 129 ? -9.606 3.129 18.821 1.00 78.38 129 LEU A N 1
ATOM 997 C CA . LEU A 1 129 ? -9.081 4.110 17.868 1.00 78.38 129 LEU A CA 1
ATOM 998 C C . LEU A 1 129 ? -7.590 4.397 18.092 1.00 78.38 129 LEU A C 1
ATOM 1000 O O . LEU A 1 129 ? -6.831 4.460 17.136 1.00 78.38 129 LEU A O 1
ATOM 1004 N N . TRP A 1 130 ? -7.143 4.517 19.343 1.00 82.00 130 TRP A N 1
ATOM 1005 C CA . TRP A 1 130 ? -5.729 4.760 19.645 1.00 82.00 130 TRP A CA 1
ATOM 1006 C C . TRP A 1 130 ? -4.827 3.604 19.199 1.00 82.00 130 TRP A C 1
ATOM 1008 O O . TRP A 1 130 ? -3.790 3.832 18.580 1.00 82.00 130 TRP A O 1
ATOM 1018 N N . LEU A 1 131 ? -5.250 2.363 19.460 1.00 81.38 131 LEU A N 1
ATOM 1019 C CA . LEU A 1 131 ? -4.535 1.169 19.003 1.00 81.38 131 LEU A CA 1
ATOM 1020 C C . LEU A 1 131 ? -4.530 1.061 17.471 1.00 81.38 131 LEU A C 1
ATOM 1022 O O . LEU A 1 131 ? -3.553 0.600 16.894 1.00 81.38 131 LEU A O 1
ATOM 1026 N N . LEU A 1 132 ? -5.601 1.523 16.827 1.00 80.94 132 LEU A N 1
ATOM 1027 C CA . LEU A 1 132 ? -5.757 1.553 15.376 1.00 80.94 132 LEU A CA 1
ATOM 1028 C C . LEU A 1 132 ? -4.823 2.579 14.710 1.00 80.94 132 LEU A C 1
ATOM 1030 O O . LEU A 1 132 ? -4.273 2.299 13.652 1.00 80.94 132 LEU A O 1
ATOM 1034 N N . TYR A 1 133 ? -4.590 3.741 15.329 1.00 83.69 133 TYR A N 1
ATOM 1035 C CA . TYR A 1 133 ? -3.674 4.759 14.795 1.00 83.69 133 TYR A CA 1
ATOM 1036 C C . TYR A 1 133 ? -2.193 4.479 15.078 1.00 83.69 133 TYR A C 1
ATOM 1038 O O . TYR A 1 133 ? -1.335 4.988 14.357 1.00 83.69 133 TYR A O 1
ATOM 1046 N N . LEU A 1 134 ? -1.875 3.673 16.095 1.00 85.19 134 LEU A N 1
ATOM 1047 C CA . LEU A 1 134 ? -0.495 3.386 16.498 1.00 85.19 134 LEU A CA 1
ATOM 1048 C C . LEU A 1 134 ? 0.404 2.889 15.340 1.00 85.19 134 LEU A C 1
ATOM 1050 O O . LEU A 1 134 ? 1.483 3.459 15.168 1.00 85.19 134 LEU A O 1
ATOM 1054 N N . PRO A 1 135 ? -0.010 1.913 14.502 1.00 83.50 135 PRO A N 1
ATOM 1055 C CA . PRO A 1 135 ? 0.814 1.416 13.398 1.00 83.50 135 PRO A CA 1
ATOM 1056 C C . PRO A 1 135 ? 1.034 2.458 12.297 1.00 83.50 135 PRO A C 1
ATOM 1058 O O . PRO A 1 135 ? 1.976 2.333 11.522 1.00 83.50 135 PRO A O 1
ATOM 1061 N N . LEU A 1 136 ? 0.152 3.461 12.209 1.00 85.12 136 LEU A N 1
ATOM 1062 C CA . LEU A 1 136 ? 0.198 4.514 11.196 1.00 85.12 136 LEU A CA 1
ATOM 1063 C C . LEU A 1 136 ? 1.079 5.697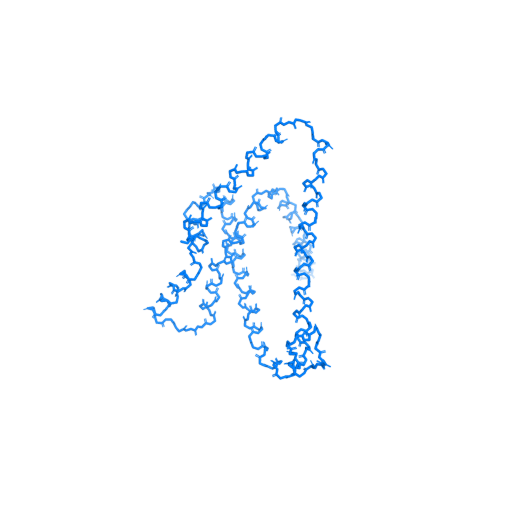 11.632 1.00 85.12 136 LEU A C 1
ATOM 1065 O O . LEU A 1 136 ? 1.645 6.383 10.787 1.00 85.12 136 LEU A O 1
ATOM 1069 N N . LEU A 1 137 ? 1.183 5.936 12.944 1.00 85.81 137 LEU A N 1
ATOM 1070 C CA . LEU A 1 137 ? 2.007 6.998 13.532 1.00 85.81 137 LEU A CA 1
ATOM 1071 C C . LEU A 1 137 ? 3.479 6.598 13.656 1.00 85.81 137 LEU A C 1
ATOM 1073 O O . LEU A 1 137 ? 4.369 7.425 13.462 1.00 85.81 137 LEU A O 1
ATOM 1077 N N . VAL A 1 138 ? 3.740 5.342 14.023 1.00 87.38 138 VAL A N 1
ATOM 1078 C CA . VAL A 1 138 ? 5.106 4.833 14.178 1.00 87.38 138 VAL A CA 1
ATOM 1079 C C . VAL A 1 138 ? 5.710 4.593 12.791 1.00 87.38 138 VAL A C 1
ATOM 1081 O O . VAL A 1 138 ? 5.026 4.045 11.926 1.00 87.38 138 VAL A O 1
ATOM 1084 N N . PRO A 1 139 ? 6.993 4.937 12.556 1.00 89.31 139 PRO A N 1
ATOM 1085 C CA . PRO A 1 139 ? 7.669 4.586 11.314 1.00 89.31 139 PRO A CA 1
ATOM 1086 C C . PRO A 1 139 ? 7.498 3.095 11.017 1.00 89.31 139 PRO A C 1
ATOM 1088 O O . PRO A 1 139 ? 7.899 2.251 11.820 1.00 89.31 139 PRO A O 1
ATOM 1091 N N . GLN A 1 140 ? 6.913 2.772 9.863 1.00 89.19 140 GLN A N 1
ATOM 1092 C CA . GLN A 1 140 ? 6.502 1.406 9.525 1.00 89.19 140 GLN A CA 1
ATOM 1093 C C . GLN A 1 140 ? 7.650 0.392 9.661 1.00 89.19 140 GLN A C 1
ATOM 1095 O O . GLN A 1 140 ? 7.442 -0.717 10.147 1.00 89.19 140 GLN A O 1
ATOM 1100 N N . ILE A 1 141 ? 8.876 0.802 9.312 1.00 89.25 141 ILE A N 1
ATOM 1101 C CA . ILE A 1 141 ? 10.097 -0.0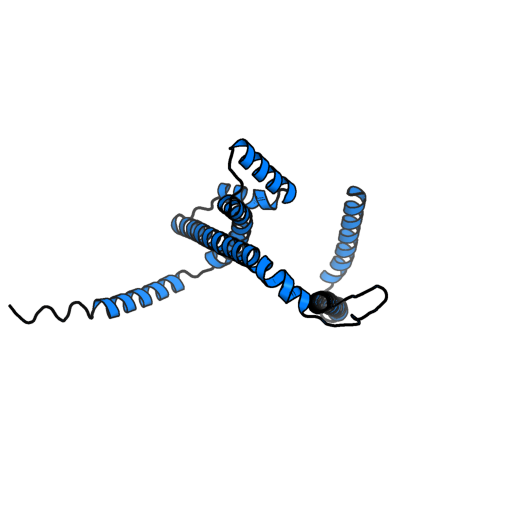05 9.458 1.00 89.25 141 ILE A CA 1
ATOM 1102 C C . ILE A 1 141 ? 10.372 -0.335 10.934 1.00 89.25 141 ILE A C 1
ATOM 1104 O O . ILE A 1 141 ? 10.646 -1.486 11.266 1.00 89.25 141 ILE A O 1
ATOM 1108 N N . ALA A 1 142 ? 10.261 0.651 11.829 1.00 91.19 142 ALA A N 1
ATOM 1109 C CA . ALA A 1 142 ? 10.484 0.460 13.261 1.00 91.19 142 ALA A CA 1
ATOM 1110 C C . ALA A 1 142 ? 9.398 -0.425 13.890 1.00 91.19 142 ALA A C 1
ATOM 1112 O O . ALA A 1 142 ? 9.708 -1.305 14.693 1.00 91.19 142 ALA A O 1
ATOM 1113 N N . PHE A 1 143 ? 8.136 -0.237 13.491 1.00 91.12 143 PHE A N 1
ATOM 1114 C CA . PHE A 1 143 ? 7.027 -1.065 13.966 1.00 91.12 143 PHE A CA 1
ATOM 1115 C C . PHE A 1 143 ? 7.182 -2.528 13.530 1.00 91.12 143 PHE A C 1
ATOM 1117 O O . PHE A 1 143 ? 7.060 -3.435 14.352 1.00 91.12 143 PHE A O 1
ATOM 1124 N N . LEU A 1 144 ? 7.510 -2.763 12.254 1.00 90.94 144 LEU A N 1
ATOM 1125 C CA . LEU A 1 144 ? 7.720 -4.111 11.726 1.00 90.94 144 LEU A CA 1
ATOM 1126 C C . LEU A 1 144 ? 8.912 -4.802 12.395 1.00 90.94 144 LEU A C 1
ATOM 1128 O O . LEU A 1 144 ? 8.808 -5.967 12.768 1.00 90.94 144 LEU A O 1
ATOM 1132 N N . PHE A 1 145 ? 10.017 -4.081 12.600 1.00 91.75 145 PHE A N 1
ATOM 1133 C CA . PHE A 1 145 ? 11.157 -4.603 13.350 1.00 91.75 145 PHE A CA 1
ATOM 1134 C C . PHE A 1 145 ? 10.755 -5.004 14.776 1.00 91.75 145 PHE A C 1
ATOM 1136 O O . PHE A 1 145 ? 11.085 -6.102 15.223 1.00 91.75 145 PHE A O 1
ATOM 1143 N N . GLY A 1 146 ? 9.970 -4.166 15.461 1.00 92.31 146 GLY A N 1
ATOM 1144 C CA . GLY A 1 146 ? 9.419 -4.486 16.779 1.00 92.31 146 GLY A CA 1
ATOM 1145 C C . GLY A 1 146 ? 8.577 -5.766 16.788 1.00 92.31 146 GLY A C 1
ATOM 1146 O O . GLY A 1 146 ? 8.739 -6.589 17.687 1.00 92.31 146 GLY A O 1
ATOM 1147 N N . LEU A 1 147 ? 7.732 -5.979 15.772 1.00 92.00 147 LEU A N 1
ATOM 1148 C CA . LEU A 1 147 ? 6.950 -7.215 15.627 1.00 92.00 147 LEU A CA 1
ATOM 1149 C C . LEU A 1 147 ? 7.833 -8.450 15.428 1.00 92.00 147 LEU A C 1
ATOM 1151 O O . LEU A 1 147 ? 7.549 -9.491 16.016 1.00 92.00 147 LEU A O 1
ATOM 1155 N N . VAL A 1 148 ? 8.893 -8.347 14.622 1.00 93.38 148 VAL A N 1
ATOM 1156 C CA . VAL A 1 148 ? 9.831 -9.459 14.394 1.00 93.38 148 VAL A CA 1
ATOM 1157 C C . VAL A 1 148 ? 10.565 -9.816 15.685 1.00 93.38 148 VAL A C 1
ATOM 1159 O O . VAL A 1 148 ? 10.605 -10.986 16.055 1.00 93.38 148 VAL A O 1
ATOM 1162 N N . VAL A 1 149 ? 11.076 -8.819 16.414 1.00 94.62 149 VAL A N 1
ATOM 1163 C CA . VAL A 1 149 ? 11.743 -9.035 17.709 1.00 94.62 149 VAL A CA 1
ATOM 1164 C C . VAL A 1 149 ? 10.784 -9.640 18.740 1.00 94.62 149 VAL A C 1
ATOM 1166 O O . VAL A 1 149 ? 11.177 -10.529 19.493 1.00 94.62 149 VAL A O 1
ATOM 1169 N N . ALA A 1 150 ? 9.522 -9.201 18.769 1.00 93.69 150 ALA A N 1
ATOM 1170 C CA . ALA A 1 150 ? 8.504 -9.767 19.652 1.00 93.69 150 ALA A CA 1
ATOM 1171 C C . ALA A 1 150 ? 8.127 -11.212 19.279 1.00 93.69 150 ALA A C 1
ATOM 1173 O O . ALA A 1 150 ? 7.914 -12.042 20.158 1.00 93.69 150 ALA A O 1
ATOM 1174 N N . ALA A 1 151 ? 8.047 -11.533 17.987 1.00 94.25 151 ALA A N 1
ATOM 1175 C CA . ALA A 1 151 ? 7.794 -12.899 17.538 1.00 94.25 151 ALA A CA 1
ATOM 1176 C C . ALA A 1 151 ? 8.953 -13.833 17.920 1.00 94.25 151 ALA A C 1
ATOM 1178 O O . ALA A 1 151 ? 8.712 -14.929 18.425 1.00 94.25 151 ALA A O 1
ATOM 1179 N N . GLU A 1 152 ? 10.191 -13.370 17.746 1.00 94.75 152 GLU A N 1
ATOM 1180 C CA . GLU A 1 152 ? 11.395 -14.118 18.111 1.00 94.75 152 GLU A CA 1
ATOM 1181 C C . GLU A 1 152 ? 11.494 -14.335 19.627 1.00 94.75 152 GLU A C 1
ATOM 1183 O O . GLU A 1 152 ? 11.757 -15.449 20.075 1.00 94.75 152 GLU A O 1
ATOM 1188 N N . SER A 1 153 ? 11.203 -13.313 20.442 1.00 95.62 153 SER A N 1
ATOM 1189 C CA . SER A 1 153 ? 11.227 -13.450 21.906 1.00 95.62 153 SER A CA 1
ATOM 1190 C C . SER A 1 153 ? 10.173 -14.432 22.432 1.00 95.62 153 SER A C 1
ATOM 1192 O O . SER A 1 153 ? 10.384 -15.082 23.457 1.00 95.62 153 SER A O 1
ATOM 1194 N N . LEU A 1 154 ? 9.068 -14.598 21.701 1.00 95.31 154 LEU A N 1
ATOM 1195 C CA . LEU A 1 154 ? 8.032 -15.599 21.956 1.00 95.31 154 LEU A CA 1
ATOM 1196 C C . LEU A 1 154 ? 8.334 -16.967 21.313 1.00 95.31 154 LEU A C 1
ATOM 1198 O O . LEU A 1 154 ? 7.504 -17.871 21.402 1.00 95.31 154 LEU A O 1
ATOM 1202 N N . ASN A 1 155 ? 9.503 -17.140 20.682 1.00 94.19 155 ASN A N 1
ATOM 1203 C CA . ASN A 1 155 ? 9.906 -18.335 19.928 1.00 94.19 155 ASN A CA 1
ATOM 1204 C C . ASN A 1 155 ? 8.900 -18.737 18.828 1.00 94.19 155 ASN A C 1
ATOM 1206 O O . ASN A 1 155 ? 8.723 -19.921 18.512 1.00 94.19 155 ASN A O 1
ATOM 1210 N N . ILE A 1 156 ? 8.216 -17.757 18.232 1.00 93.69 156 ILE A N 1
ATOM 1211 C CA . ILE A 1 156 ? 7.274 -17.986 17.136 1.00 93.69 156 ILE A CA 1
ATOM 1212 C C . ILE A 1 156 ? 8.071 -18.159 15.847 1.00 93.69 156 ILE A C 1
ATOM 1214 O O . ILE A 1 156 ? 8.704 -17.230 15.353 1.00 93.69 156 ILE A O 1
ATOM 1218 N N . ARG A 1 157 ? 7.992 -19.352 15.255 1.00 91.88 157 ARG A N 1
ATOM 1219 C CA . ARG A 1 157 ? 8.653 -19.633 13.977 1.00 91.88 157 ARG A CA 1
ATOM 1220 C C . ARG A 1 157 ? 8.076 -18.760 12.851 1.00 91.88 157 ARG A C 1
ATOM 1222 O O . ARG A 1 157 ? 6.856 -18.563 12.815 1.00 91.88 157 ARG A O 1
ATOM 1229 N N . PRO A 1 158 ? 8.901 -18.310 11.886 1.00 89.75 158 PRO A N 1
ATOM 1230 C CA . PRO A 1 158 ? 8.417 -17.623 10.694 1.00 89.75 158 PRO A CA 1
ATOM 1231 C C . PRO A 1 158 ? 7.423 -18.502 9.933 1.00 89.75 158 PRO A C 1
ATOM 1233 O O . PRO A 1 158 ? 7.761 -19.580 9.448 1.00 89.75 158 PRO A O 1
ATOM 1236 N N . GLN A 1 159 ? 6.178 -18.045 9.852 1.00 92.56 159 GLN A N 1
ATOM 1237 C CA . GLN A 1 159 ? 5.089 -18.780 9.220 1.00 92.56 159 GLN A CA 1
ATOM 1238 C C . GLN A 1 159 ? 4.100 -17.825 8.562 1.00 92.56 159 GLN A C 1
ATOM 1240 O O . GLN A 1 159 ? 3.997 -16.654 8.933 1.00 92.56 159 GLN A O 1
ATOM 1245 N N . LEU A 1 160 ? 3.320 -18.348 7.617 1.00 92.12 160 LEU A N 1
ATOM 1246 C CA . LEU A 1 160 ? 2.357 -17.567 6.841 1.00 92.12 160 LEU A CA 1
ATOM 1247 C C . LEU A 1 160 ? 1.349 -16.831 7.744 1.00 92.12 160 LEU A C 1
ATOM 1249 O O . LEU A 1 160 ? 1.040 -15.668 7.501 1.00 92.12 160 LEU A O 1
ATOM 1253 N N . ALA A 1 161 ? 0.905 -17.461 8.836 1.00 92.81 161 ALA A N 1
ATOM 1254 C CA . ALA A 1 161 ? -0.011 -16.848 9.798 1.00 92.81 161 ALA A CA 1
ATOM 1255 C C . ALA A 1 161 ? 0.557 -15.573 10.451 1.00 92.81 161 ALA A C 1
ATOM 1257 O O . ALA A 1 161 ? -0.178 -14.605 10.636 1.00 92.81 161 ALA A O 1
ATOM 1258 N N . LEU A 1 162 ? 1.862 -15.538 10.746 1.00 94.12 162 LEU A N 1
ATOM 1259 C CA . LEU A 1 162 ? 2.521 -14.356 11.310 1.00 94.12 162 LEU A CA 1
ATOM 1260 C C . LEU A 1 162 ? 2.547 -13.206 10.294 1.00 94.12 162 LEU A C 1
ATOM 1262 O O . LEU A 1 162 ? 2.312 -12.052 10.646 1.00 94.12 162 LEU A O 1
ATOM 1266 N N . VAL A 1 163 ? 2.759 -13.532 9.017 1.00 94.81 163 VAL A N 1
ATOM 1267 C CA . VAL A 1 163 ? 2.716 -12.554 7.923 1.00 94.81 163 VAL A CA 1
ATOM 1268 C C . VAL A 1 163 ? 1.300 -12.006 7.739 1.00 94.81 163 VAL A C 1
ATOM 1270 O O . VAL A 1 163 ? 1.140 -10.790 7.628 1.00 94.81 163 VAL A O 1
ATOM 1273 N N . ILE A 1 164 ? 0.272 -12.864 7.764 1.00 95.56 164 ILE A N 1
ATOM 1274 C CA . ILE A 1 164 ? -1.137 -12.433 7.723 1.00 95.56 164 ILE A CA 1
ATOM 1275 C C . ILE A 1 164 ? -1.451 -11.522 8.909 1.00 95.56 164 ILE A C 1
ATOM 1277 O O . ILE A 1 164 ? -2.053 -10.471 8.709 1.00 95.56 164 ILE A O 1
ATOM 1281 N N . ALA A 1 165 ? -1.030 -11.885 10.122 1.00 93.62 165 ALA A N 1
ATOM 1282 C CA . ALA A 1 165 ? -1.246 -11.064 11.311 1.00 93.62 165 ALA A CA 1
ATOM 1283 C C . ALA A 1 165 ? -0.587 -9.681 11.173 1.00 93.62 165 ALA A C 1
ATOM 1285 O O . ALA A 1 165 ? -1.213 -8.668 11.480 1.00 93.62 165 ALA A O 1
ATOM 1286 N N . GLY A 1 166 ? 0.635 -9.622 10.635 1.00 92.94 166 GLY A N 1
ATOM 1287 C CA . GLY A 1 166 ? 1.304 -8.361 10.314 1.00 92.94 166 GLY A CA 1
ATOM 1288 C C . GLY A 1 166 ? 0.512 -7.514 9.313 1.00 92.94 166 GLY A C 1
ATOM 1289 O O . GLY A 1 166 ? 0.268 -6.338 9.567 1.00 92.94 166 GLY A O 1
ATOM 1290 N N . HIS A 1 167 ? 0.045 -8.109 8.211 1.00 94.06 167 HIS A N 1
ATOM 1291 C CA . HIS A 1 167 ? -0.778 -7.400 7.221 1.00 94.06 167 HIS A CA 1
ATOM 1292 C C . HIS A 1 167 ? -2.106 -6.925 7.816 1.00 94.06 167 HIS A C 1
ATOM 1294 O O . HIS A 1 167 ? -2.524 -5.797 7.561 1.00 94.06 167 HIS A O 1
ATOM 1300 N N . LEU A 1 168 ? -2.744 -7.749 8.650 1.00 93.56 168 LEU A N 1
ATOM 1301 C CA . LEU A 1 168 ? -3.988 -7.413 9.332 1.00 93.56 168 LEU A CA 1
ATOM 1302 C C . LEU A 1 168 ? -3.838 -6.131 10.163 1.00 93.56 168 LEU A C 1
ATOM 1304 O O . LEU A 1 168 ? -4.701 -5.263 10.076 1.00 93.56 168 LEU A O 1
ATOM 1308 N N . LEU A 1 169 ? -2.727 -5.966 10.893 1.00 91.75 169 LEU A N 1
ATOM 1309 C CA . LEU A 1 169 ? -2.461 -4.767 11.70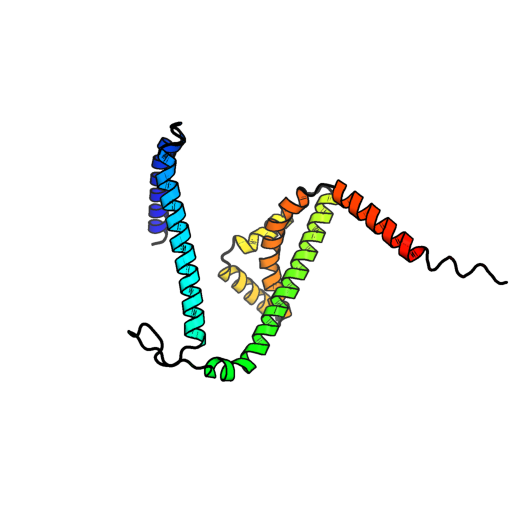3 1.00 91.75 169 LEU A CA 1
ATOM 1310 C C . LEU A 1 169 ? -2.423 -3.470 10.879 1.00 91.75 169 LEU A C 1
ATOM 1312 O O . LEU A 1 169 ? -2.850 -2.432 11.378 1.00 91.75 169 LEU A O 1
ATOM 1316 N N . PHE A 1 170 ? -1.944 -3.520 9.633 1.00 91.00 170 PHE A N 1
ATOM 1317 C CA . PHE A 1 170 ? -1.862 -2.345 8.754 1.00 91.00 170 PHE A CA 1
ATOM 1318 C C . PHE A 1 170 ? -3.125 -2.120 7.917 1.00 91.00 170 PHE A C 1
ATOM 1320 O O . PHE A 1 170 ? -3.499 -0.979 7.654 1.00 91.00 170 PHE A O 1
ATOM 1327 N N . VAL A 1 171 ? -3.802 -3.189 7.500 1.00 94.19 171 VAL A N 1
ATOM 1328 C CA . VAL A 1 171 ? -5.011 -3.095 6.668 1.00 94.19 171 VAL A CA 1
ATOM 1329 C C . VAL A 1 171 ? -6.219 -2.639 7.492 1.00 94.19 171 VAL A C 1
ATOM 1331 O O . VAL A 1 171 ? -7.039 -1.855 7.013 1.00 94.19 171 VAL A O 1
ATOM 1334 N N . LEU A 1 172 ? -6.318 -3.079 8.749 1.00 93.06 172 LEU A N 1
ATOM 1335 C CA . LEU A 1 172 ? -7.434 -2.763 9.645 1.00 93.06 172 LEU A CA 1
ATOM 1336 C C . LEU A 1 172 ? -7.662 -1.245 9.826 1.00 93.06 172 LEU A C 1
ATOM 1338 O O . LEU A 1 172 ? -8.799 -0.816 9.602 1.00 93.06 172 LEU A O 1
ATOM 1342 N N . PRO A 1 173 ? -6.651 -0.401 10.142 1.00 91.75 173 PRO A N 1
ATOM 1343 C CA . PRO A 1 173 ? -6.865 1.041 10.237 1.00 91.75 173 PRO A CA 1
ATOM 1344 C C . PRO A 1 173 ? -7.381 1.666 8.955 1.00 91.75 173 PRO A C 1
ATOM 1346 O O . PRO A 1 173 ? -8.282 2.503 8.993 1.00 91.75 173 PRO A O 1
ATOM 1349 N N . TYR A 1 174 ? -6.833 1.245 7.820 1.00 90.94 174 TYR A N 1
ATOM 1350 C CA . TYR A 1 174 ? -7.210 1.794 6.529 1.00 90.94 174 TYR A CA 1
ATOM 1351 C C . TYR A 1 174 ? -8.675 1.486 6.190 1.00 90.94 174 TYR A C 1
ATOM 1353 O O . TYR A 1 174 ? -9.432 2.396 5.842 1.00 90.94 174 TYR A O 1
ATOM 1361 N N . ILE A 1 175 ? -9.105 0.231 6.372 1.00 93.75 175 ILE A N 1
ATOM 1362 C CA . ILE A 1 175 ? -10.497 -0.178 6.127 1.00 93.75 175 ILE A CA 1
ATOM 1363 C C . ILE A 1 175 ? -11.451 0.529 7.089 1.00 93.75 175 ILE A C 1
ATOM 1365 O O . ILE A 1 175 ? -12.491 1.026 6.658 1.00 93.75 175 ILE A O 1
ATOM 1369 N N . TYR A 1 176 ? -11.100 0.628 8.373 1.00 91.56 176 TYR A N 1
ATOM 1370 C CA . TYR A 1 176 ? -11.926 1.340 9.345 1.00 91.56 176 TYR A CA 1
ATOM 1371 C C . TYR A 1 176 ? -12.108 2.816 8.962 1.00 91.56 176 TYR A C 1
ATOM 1373 O O . TYR A 1 176 ? -13.235 3.308 8.938 1.00 91.56 176 TYR A O 1
ATOM 1381 N N . LEU A 1 177 ? -11.031 3.526 8.611 1.00 89.44 177 LEU A N 1
ATOM 1382 C CA . LEU A 1 177 ? -11.111 4.941 8.231 1.00 89.44 177 LEU A CA 1
ATOM 1383 C C . LEU A 1 177 ? -11.923 5.148 6.951 1.00 89.44 177 LEU A C 1
ATOM 1385 O O . LEU A 1 177 ? -12.768 6.039 6.916 1.00 89.44 177 LEU A O 1
ATOM 1389 N N . SER A 1 178 ? -11.717 4.302 5.940 1.00 90.62 178 SER A N 1
ATOM 1390 C CA . SER A 1 178 ? -12.451 4.379 4.675 1.00 90.62 178 SER A CA 1
ATOM 1391 C C . SER A 1 178 ? -13.945 4.066 4.841 1.00 90.62 178 SER A C 1
ATOM 1393 O O . SER A 1 178 ? -14.785 4.751 4.255 1.00 90.62 178 SER A O 1
ATOM 1395 N N . LEU A 1 179 ? -14.295 3.074 5.669 1.00 90.62 179 LEU A N 1
ATOM 1396 C CA . LEU A 1 179 ? -15.671 2.592 5.799 1.00 90.62 179 LEU A CA 1
ATOM 1397 C C . LEU A 1 179 ? -16.483 3.314 6.884 1.00 90.62 179 LEU A C 1
ATOM 1399 O O . LEU A 1 179 ? -17.703 3.403 6.766 1.00 90.62 179 LEU A O 1
ATOM 1403 N N . SER A 1 180 ? -15.842 3.832 7.936 1.00 87.94 180 SER A N 1
ATOM 1404 C CA . SER A 1 180 ? -16.538 4.384 9.110 1.00 87.94 180 SER A CA 1
ATOM 1405 C C . SER A 1 180 ? -17.523 5.506 8.769 1.00 87.94 180 SER A C 1
ATOM 1407 O O . SER A 1 180 ? -18.652 5.497 9.260 1.00 87.94 180 SER A O 1
ATOM 1409 N N . GLU A 1 181 ? -17.131 6.450 7.912 1.00 86.06 181 GLU A N 1
ATOM 1410 C CA . GLU A 1 181 ? -17.994 7.567 7.517 1.00 86.06 181 GLU A CA 1
ATOM 1411 C C . GLU A 1 181 ? -19.154 7.095 6.633 1.00 86.06 181 GLU A C 1
ATOM 1413 O O . GLU A 1 181 ? -20.304 7.477 6.854 1.00 86.06 181 GLU A O 1
ATOM 1418 N N . ALA A 1 182 ? -18.872 6.208 5.673 1.00 86.69 182 ALA A N 1
ATOM 1419 C CA . ALA A 1 182 ? -19.890 5.627 4.804 1.00 86.69 182 ALA A CA 1
ATOM 1420 C C . ALA A 1 182 ? -20.927 4.820 5.605 1.00 86.69 182 ALA A C 1
ATOM 1422 O O . ALA A 1 182 ? -22.127 4.967 5.380 1.00 86.69 182 ALA A O 1
ATOM 1423 N N . TYR A 1 183 ? -20.480 4.027 6.585 1.00 85.75 183 TYR A N 1
ATOM 1424 C CA . TYR A 1 183 ? -21.358 3.226 7.440 1.00 85.75 183 TYR A CA 1
ATOM 1425 C C . TYR A 1 183 ? -22.239 4.098 8.341 1.00 85.75 183 TYR A C 1
ATOM 1427 O O . TYR A 1 183 ? -23.432 3.846 8.476 1.00 85.75 183 TYR A O 1
ATOM 1435 N N . ARG A 1 184 ? -21.684 5.167 8.929 1.00 83.56 184 ARG A N 1
ATOM 1436 C CA . ARG A 1 184 ? -22.438 6.088 9.803 1.00 83.56 184 ARG A CA 1
ATOM 1437 C C . ARG A 1 184 ? -23.485 6.911 9.057 1.00 83.56 184 ARG A C 1
ATOM 1439 O O . ARG A 1 184 ? -24.475 7.309 9.665 1.00 83.56 184 ARG A O 1
ATOM 1446 N N . ARG A 1 185 ? -23.274 7.173 7.766 1.00 84.94 185 ARG A N 1
ATOM 1447 C CA . ARG A 1 185 ? -24.230 7.878 6.897 1.00 84.94 185 ARG A CA 1
ATOM 1448 C C . ARG A 1 185 ? -25.288 6.966 6.279 1.00 84.94 185 ARG A C 1
ATOM 1450 O O . ARG A 1 185 ? -26.182 7.472 5.603 1.00 84.94 185 ARG A O 1
ATOM 1457 N N . LEU A 1 186 ? -25.193 5.652 6.474 1.00 81.56 186 LEU A N 1
ATOM 1458 C CA . LEU A 1 186 ? -26.161 4.711 5.930 1.00 81.56 186 LEU A CA 1
ATOM 1459 C C . LEU A 1 186 ? -27.533 4.943 6.578 1.00 81.56 186 LEU A C 1
ATOM 1461 O O . LEU A 1 186 ? -27.707 4.727 7.777 1.00 81.56 186 LEU A O 1
ATOM 1465 N N . ASP A 1 187 ? -28.512 5.380 5.782 1.00 79.12 187 ASP A N 1
ATOM 1466 C CA . ASP A 1 187 ? -29.873 5.600 6.274 1.00 79.12 187 ASP A CA 1
ATOM 1467 C C . ASP A 1 187 ? -30.490 4.249 6.710 1.00 79.12 187 ASP A C 1
ATOM 1469 O O . ASP A 1 187 ? -30.574 3.317 5.896 1.00 79.12 187 ASP A O 1
ATOM 1473 N N . PRO A 1 188 ? -30.948 4.114 7.973 1.00 76.38 188 PRO A N 1
ATOM 1474 C CA . PRO A 1 188 ? -31.542 2.882 8.494 1.00 76.38 188 PRO A CA 1
ATOM 1475 C C . PRO A 1 188 ? -32.767 2.400 7.701 1.00 76.38 188 PRO A C 1
ATOM 1477 O O . PRO A 1 188 ? -33.126 1.220 7.783 1.00 76.38 188 PRO A O 1
ATOM 1480 N N . ARG A 1 189 ? -33.403 3.258 6.896 1.00 77.12 189 ARG A N 1
ATOM 1481 C CA . ARG A 1 189 ? -34.519 2.870 6.017 1.00 77.12 189 ARG A CA 1
ATOM 1482 C C . ARG A 1 189 ? -34.102 1.834 4.970 1.00 77.12 189 ARG A C 1
ATOM 1484 O O . ARG A 1 189 ? -34.882 0.928 4.683 1.00 77.12 189 ARG A O 1
ATOM 1491 N N . TRP A 1 190 ? -32.867 1.881 4.466 1.00 77.25 190 TRP A N 1
ATOM 1492 C CA . TRP A 1 190 ? -32.362 0.869 3.527 1.00 77.25 190 TRP A CA 1
ATOM 1493 C C . TRP A 1 190 ? -32.252 -0.515 4.173 1.00 77.25 190 TRP A C 1
ATOM 1495 O O . TRP A 1 190 ? -32.599 -1.518 3.551 1.00 77.25 190 TRP A O 1
ATOM 1505 N N . LEU A 1 191 ? -31.866 -0.576 5.451 1.00 77.38 191 LEU A N 1
ATOM 1506 C CA . LEU A 1 191 ? -31.852 -1.815 6.235 1.00 77.38 191 LEU A CA 1
ATOM 1507 C C . LEU A 1 191 ? -33.268 -2.365 6.462 1.00 77.38 191 LEU A C 1
ATOM 1509 O O . LEU A 1 191 ? -33.467 -3.579 6.431 1.00 77.38 191 LEU A O 1
ATOM 1513 N N . GLN A 1 192 ? -34.263 -1.496 6.658 1.00 75.69 192 GLN A N 1
ATOM 1514 C CA . GLN A 1 192 ? -35.667 -1.905 6.792 1.00 75.69 192 GLN A CA 1
ATOM 1515 C C . GLN A 1 192 ? -36.230 -2.470 5.480 1.00 75.69 192 GLN A C 1
ATOM 1517 O O . GLN A 1 192 ? -36.906 -3.500 5.505 1.00 75.69 192 GLN A O 1
ATOM 1522 N N . VAL A 1 193 ? -35.908 -1.852 4.338 1.00 80.06 193 VAL A N 1
ATOM 1523 C CA . VAL A 1 193 ? -36.276 -2.360 3.005 1.00 80.06 193 VAL A CA 1
ATOM 1524 C C . VAL A 1 193 ? -35.583 -3.695 2.720 1.00 80.06 193 VAL A C 1
ATOM 1526 O O . VAL A 1 193 ? -36.235 -4.650 2.308 1.00 80.06 193 VAL A O 1
ATOM 1529 N N . ALA A 1 194 ? -34.288 -3.820 3.017 1.00 75.25 194 ALA A N 1
ATOM 1530 C CA . ALA A 1 194 ? -33.578 -5.090 2.871 1.00 75.25 194 ALA A CA 1
ATOM 1531 C C . ALA A 1 194 ? -34.216 -6.199 3.727 1.00 75.25 194 ALA A C 1
ATOM 1533 O O . ALA A 1 194 ? -34.445 -7.307 3.241 1.00 75.25 194 ALA A O 1
ATOM 1534 N N . ARG A 1 195 ? -34.582 -5.893 4.980 1.00 74.25 195 ARG A N 1
ATOM 1535 C CA . ARG A 1 195 ? -35.291 -6.839 5.855 1.00 74.25 195 ARG A CA 1
ATOM 1536 C C . ARG A 1 195 ? -36.660 -7.221 5.300 1.00 74.25 195 ARG A C 1
ATOM 1538 O O . ARG A 1 195 ? -36.989 -8.399 5.364 1.00 74.25 195 ARG A O 1
ATOM 1545 N N . SER A 1 196 ? -37.434 -6.292 4.737 1.00 78.19 196 SER A N 1
ATOM 1546 C CA . SER A 1 196 ? -38.760 -6.605 4.182 1.00 78.19 196 SER A CA 1
ATOM 1547 C C . SER A 1 196 ? -38.691 -7.458 2.908 1.00 78.19 196 SER A C 1
ATOM 1549 O O . SER A 1 196 ? -39.536 -8.337 2.720 1.00 78.19 196 SER A O 1
ATOM 1551 N N . LEU A 1 197 ? -37.659 -7.276 2.075 1.00 73.44 197 LEU A N 1
ATOM 1552 C CA . LEU A 1 197 ? -37.387 -8.145 0.925 1.00 73.44 197 LEU A CA 1
ATOM 1553 C C . LEU A 1 197 ? -36.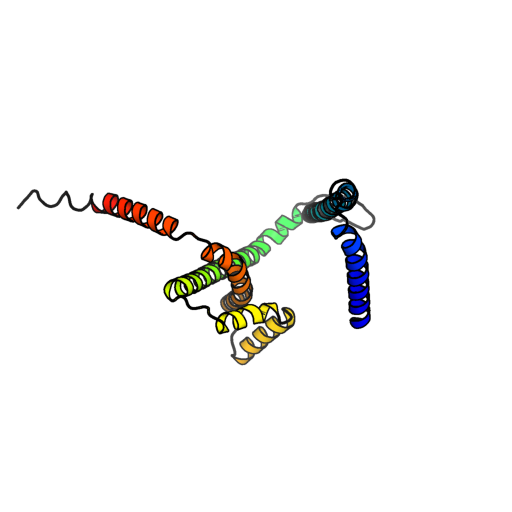902 -9.538 1.351 1.00 73.44 197 LEU A C 1
ATOM 1555 O O . LEU A 1 197 ? -37.429 -10.535 0.860 1.00 73.44 197 LEU A O 1
ATOM 1559 N N . VAL A 1 198 ? -35.956 -9.633 2.292 1.00 62.06 198 VAL A N 1
ATOM 1560 C CA . VAL A 1 198 ? -35.441 -10.928 2.777 1.00 62.06 198 VAL A CA 1
ATOM 1561 C C . VAL A 1 198 ? -36.526 -11.722 3.512 1.00 62.06 198 VAL A C 1
ATOM 1563 O O . VAL A 1 198 ? -36.648 -12.925 3.284 1.00 62.06 198 VAL A O 1
ATOM 1566 N N . PHE A 1 199 ? -37.382 -11.071 4.310 1.00 55.72 199 PHE A N 1
ATOM 1567 C CA . PHE A 1 199 ? -38.530 -11.739 4.943 1.00 55.72 199 PHE A CA 1
ATOM 1568 C C . PHE A 1 199 ? -39.515 -12.294 3.905 1.00 55.72 199 PHE A C 1
ATOM 1570 O O . PHE A 1 199 ? -40.089 -13.366 4.097 1.00 55.72 199 PHE A O 1
ATOM 1577 N N . ARG A 1 200 ? -39.690 -11.596 2.776 1.00 53.19 200 ARG A N 1
ATOM 1578 C CA . ARG A 1 200 ? -40.567 -12.037 1.684 1.00 53.19 200 ARG A CA 1
ATOM 1579 C C . ARG A 1 200 ? -39.960 -13.194 0.878 1.00 53.19 200 ARG A C 1
ATOM 1581 O O . ARG A 1 200 ? -40.698 -14.093 0.487 1.00 53.19 200 ARG A O 1
ATOM 1588 N N . VAL A 1 201 ? -38.639 -13.226 0.685 1.00 54.44 201 VAL A N 1
ATOM 1589 C CA . VAL A 1 201 ? -37.934 -14.351 0.035 1.00 54.44 201 VAL A CA 1
ATOM 1590 C C . VAL A 1 201 ? -37.906 -15.595 0.934 1.00 54.44 201 VAL A C 1
ATOM 1592 O O . VAL A 1 201 ? -38.127 -16.702 0.446 1.00 54.44 201 VAL A O 1
ATOM 1595 N N . ALA A 1 202 ? -37.736 -15.429 2.250 1.00 49.31 202 ALA A N 1
ATOM 1596 C CA . ALA A 1 202 ? -37.810 -16.533 3.209 1.00 49.31 202 ALA A CA 1
ATOM 1597 C C . ALA A 1 202 ? -39.220 -17.152 3.293 1.00 49.31 202 ALA A C 1
ATOM 1599 O O . ALA A 1 202 ? -39.344 -18.369 3.394 1.00 49.31 202 ALA A O 1
ATOM 1600 N N . LEU A 1 203 ? -40.287 -16.351 3.173 1.00 51.28 203 LEU A N 1
ATOM 1601 C CA . LEU A 1 203 ? -41.667 -16.853 3.072 1.00 51.28 203 LEU A CA 1
ATOM 1602 C C . LEU A 1 203 ? -41.959 -17.552 1.733 1.00 51.28 203 LEU A C 1
ATOM 1604 O O . LEU A 1 203 ? -42.713 -18.523 1.711 1.00 51.28 203 LEU A O 1
ATOM 1608 N N . LEU A 1 204 ? -41.343 -17.114 0.630 1.00 51.16 204 LEU A N 1
ATOM 1609 C CA . LEU A 1 204 ? -41.479 -17.769 -0.679 1.00 51.16 204 LEU A CA 1
ATOM 1610 C C . LEU A 1 204 ? -40.766 -19.132 -0.738 1.00 51.16 204 LEU A C 1
ATOM 1612 O O . LEU A 1 204 ? -41.303 -20.058 -1.340 1.00 51.16 204 LEU A O 1
ATOM 1616 N N . PHE A 1 205 ? -39.618 -19.291 -0.069 1.00 50.84 205 PHE A N 1
ATOM 1617 C CA . PHE A 1 205 ? -38.929 -20.588 0.043 1.00 50.84 205 PHE A CA 1
ATOM 1618 C C . PHE A 1 205 ? -39.444 -21.467 1.200 1.00 50.84 205 PHE A C 1
ATOM 1620 O O . PHE A 1 205 ? -39.409 -22.690 1.096 1.00 50.84 205 PHE A O 1
ATOM 1627 N N . GLY A 1 206 ? -39.985 -20.879 2.273 1.00 43.12 206 GLY A N 1
ATOM 1628 C CA . GLY A 1 206 ? -40.610 -21.603 3.390 1.00 43.12 206 GLY A CA 1
ATOM 1629 C C . GLY A 1 206 ? -42.056 -22.052 3.131 1.00 43.12 206 GLY A C 1
ATOM 1630 O O . GLY A 1 206 ? -42.545 -22.962 3.798 1.00 43.12 206 GLY A O 1
ATOM 1631 N N . GLY A 1 207 ? -42.741 -21.461 2.145 1.00 43.16 207 GLY A N 1
ATOM 1632 C CA . GLY A 1 207 ? -44.123 -21.798 1.782 1.00 43.16 207 GLY A CA 1
ATOM 1633 C C . GLY A 1 207 ? -44.286 -23.043 0.899 1.00 43.16 207 GLY A C 1
ATOM 1634 O O . GLY A 1 207 ? -45.392 -23.575 0.812 1.00 43.16 207 GLY A O 1
ATOM 1635 N N . TYR A 1 208 ? -43.212 -23.539 0.271 1.00 43.97 208 TYR A N 1
ATOM 1636 C CA . TYR A 1 208 ? -43.272 -24.723 -0.602 1.00 43.97 208 TYR A CA 1
ATOM 1637 C C . TYR A 1 208 ? -43.052 -26.059 0.123 1.00 43.97 208 TYR A C 1
ATOM 1639 O O . TYR A 1 208 ? -43.425 -27.098 -0.413 1.00 43.97 208 TYR A O 1
ATOM 1647 N N . VAL A 1 209 ? -42.510 -26.058 1.347 1.00 45.59 209 VAL A N 1
ATOM 1648 C CA . VAL A 1 209 ? -42.248 -27.302 2.101 1.00 45.59 209 VAL A CA 1
ATOM 1649 C C . VAL A 1 209 ? -43.418 -27.695 3.015 1.00 45.59 209 VAL A C 1
ATOM 1651 O O . VAL A 1 209 ? -43.585 -28.871 3.319 1.00 45.59 209 VAL A O 1
ATOM 1654 N N . TYR A 1 210 ? -44.302 -26.764 3.393 1.00 41.19 210 TYR A N 1
ATOM 1655 C CA . TYR A 1 210 ? -45.397 -27.059 4.333 1.00 41.19 210 TYR A CA 1
ATOM 1656 C C . TYR A 1 210 ? -46.740 -27.447 3.693 1.00 41.19 210 TYR A C 1
ATOM 1658 O O . TYR A 1 210 ? -47.695 -27.724 4.415 1.00 41.19 210 TYR A O 1
ATOM 1666 N N . ARG A 1 211 ? -46.849 -27.488 2.355 1.00 42.31 211 ARG A N 1
ATOM 1667 C CA . ARG A 1 211 ? -48.133 -27.750 1.669 1.00 42.31 211 ARG A CA 1
ATOM 1668 C C . ARG A 1 211 ? -48.297 -29.151 1.075 1.00 42.31 211 ARG A C 1
ATOM 1670 O O . ARG A 1 211 ? -49.293 -29.396 0.405 1.00 42.31 211 ARG A O 1
ATOM 1677 N N . TYR A 1 212 ? -47.374 -30.076 1.349 1.00 42.06 212 TYR A N 1
ATOM 1678 C CA . TYR A 1 212 ? -47.449 -31.457 0.843 1.00 42.06 212 TYR A CA 1
ATOM 1679 C C . TYR A 1 212 ? -47.586 -32.544 1.922 1.00 42.06 212 TYR A C 1
ATOM 1681 O O . TYR A 1 212 ? -47.479 -33.724 1.608 1.00 42.06 212 TYR A O 1
ATOM 1689 N N . CYS A 1 213 ? -47.871 -32.178 3.177 1.00 44.41 213 CYS A N 1
ATOM 1690 C CA . CYS A 1 213 ? -48.067 -33.139 4.271 1.00 44.41 213 CYS A CA 1
ATOM 1691 C C . CYS A 1 213 ? -49.383 -32.891 5.037 1.00 44.41 213 CYS A C 1
ATOM 1693 O O . CYS A 1 213 ? -49.392 -32.753 6.254 1.00 44.41 213 CYS A O 1
ATOM 1695 N N . SER A 1 214 ? -50.510 -32.770 4.324 1.00 43.59 214 SER A N 1
ATOM 1696 C CA . SER A 1 214 ? -51.847 -32.784 4.955 1.00 43.59 214 SER A CA 1
ATOM 1697 C C . SER A 1 214 ? -52.915 -33.534 4.145 1.00 43.59 214 SER A C 1
ATOM 1699 O O . SER A 1 214 ? -54.108 -33.313 4.332 1.00 43.59 214 SER A O 1
ATOM 1701 N N . HIS A 1 215 ? -52.506 -34.424 3.236 1.00 43.62 215 HIS A N 1
ATOM 1702 C CA . HIS A 1 215 ? -53.418 -35.317 2.518 1.00 43.62 215 HIS A CA 1
ATOM 1703 C C . HIS A 1 215 ? -52.866 -36.747 2.494 1.00 43.62 215 HIS A C 1
ATOM 1705 O O . HIS A 1 215 ? -52.421 -37.223 1.453 1.00 43.62 215 HIS A O 1
ATOM 1711 N N . ARG A 1 216 ? -52.892 -37.415 3.655 1.00 42.50 216 ARG A N 1
ATOM 1712 C CA . ARG A 1 216 ? -53.335 -38.812 3.862 1.00 42.50 216 ARG A CA 1
ATOM 1713 C C . ARG A 1 216 ? -52.916 -39.300 5.257 1.00 42.50 216 ARG A C 1
ATOM 1715 O O . ARG A 1 216 ? -51.731 -39.271 5.566 1.00 42.50 216 ARG A O 1
ATOM 1722 N N . CYS A 1 217 ? -53.924 -39.822 5.963 1.00 39.38 217 CYS A N 1
ATOM 1723 C CA . CYS A 1 217 ? -53.931 -40.497 7.267 1.00 39.38 217 CYS A CA 1
ATOM 1724 C C . CYS A 1 217 ? -53.792 -39.595 8.495 1.00 39.38 217 CYS A C 1
ATOM 1726 O O . CYS A 1 217 ? -52.668 -39.162 8.814 1.00 39.38 217 CYS A O 1
#

Secondary structure (DSSP, 8-state):
-HHHHHHHHHHHHHHHHHHHHHHHSS--TTTSTHHHHHHHHHHHHHHHHHHHHHHHHHHHHHHB-S--TT-SS-S-B-SHHHHHHHHHHHHHHHHHHHHHHHHHHHHHHHHHHHHHHHHHHT---HHHHHHHHHHHHS-HHHHHHHHHHHHHHTT----HHHHHHHHHHHHHHHHHHHHHHHHHT--HHHHHHHHHHHHHHHHHHHTTTSSSSSS--